Protein AF-A0A952RNR4-F1 (afdb_monomer_lite)

Foldseek 3Di:
DVVVVVVVVVVVVCVVLLDAPFFDDDDDAPPDADPVLVVQLQVLLVQLLVLLQVFFQWFADDDPVDGDIATAHEPCSVVLSVVLVVVLSCCFRPVFSVVVAFFQPDDNNHGNHVLRRTHLAQPSSLLSLLLSLLLLVLSQVCRCVPGHVNDHDPSSCCRSHVSSVVSSVSNLCSQPDDVVGSGHNVNNVNSNVNSNVNSNVSNNVCPVVDPSDAPPDPDRYHD

pLDDT: mean 82.6, std 14.77, range [40.97, 97.38]

Sequence (223 aa):
MKVRALVLGAAALSCALLAPKSARAQALPPPDRSAGWEATSTVAMAIGMGSQVLMPRLYWSDTEVTIGWKARWHASVLAPTMFLLTTAMFNELVVKPEITSYRPGCGTSNPGAPGCTTFGMPSTHTFVAFSALGHGTGLFLVDTFKWNDGRIHGGSIAGHLGLPLLAAGLTIAGRVAGTPSQEHGDQALVGGAFGLVFGVLAGGAYALFQRPECPYGAGVICW

Secondary structure (DSSP, 8-state):
-HHHHHHHHHHHHHHHHT---------SPPP---HHHHHHHHHHHHHHHHHHHS--EEEEEEETTEEEEEEEEEGGGHHHHHHHHHHHHHIIIIIHHHH-PPPTT--TTSTTSTT-SS--SSPHHHHHHHHHHHHHHHHHHHIIIIISTT---HHHHIIIIIHHHHHHHHHHHHHH-TTTTSS-HHHHHHHHHHHHHHHHHHHHHHHHHS-SS-TTSS-SEE-

Radius of gyration: 20.41 Å; chains: 1; bounding box: 48×30×57 Å

Structure (mmCIF, N/CA/C/O backbone):
data_AF-A0A952RNR4-F1
#
_entry.id   AF-A0A952RNR4-F1
#
loop_
_atom_site.group_PDB
_atom_site.id
_atom_site.type_symbol
_atom_site.label_atom_id
_atom_site.label_alt_id
_atom_site.label_comp_id
_atom_site.label_asym_id
_atom_site.label_entity_id
_atom_site.label_seq_id
_atom_site.pdbx_PDB_ins_code
_atom_site.Cartn_x
_atom_site.Cartn_y
_atom_site.Cartn_z
_atom_site.occupancy
_atom_site.B_iso_or_equiv
_atom_site.auth_seq_id
_atom_site.auth_comp_id
_atom_site.auth_asym_id
_atom_site.auth_atom_id
_atom_site.pdbx_PDB_model_num
ATOM 1 N N . MET A 1 1 ? 22.023 -15.211 26.204 1.00 46.09 1 MET A N 1
ATOM 2 C CA . MET A 1 1 ? 22.987 -14.986 25.095 1.00 46.09 1 MET A CA 1
ATOM 3 C C . MET A 1 1 ? 22.738 -15.857 23.857 1.00 46.09 1 MET A C 1
ATOM 5 O O . MET A 1 1 ? 22.891 -15.337 22.762 1.00 46.09 1 MET A O 1
ATOM 9 N N . LYS A 1 2 ? 22.292 -17.120 23.978 1.00 47.47 2 LYS A N 1
ATOM 10 C CA . LYS A 1 2 ? 22.103 -18.035 22.828 1.00 47.47 2 LYS A CA 1
ATOM 11 C C . LYS A 1 2 ? 21.046 -17.593 21.793 1.00 47.47 2 LYS A C 1
ATOM 13 O O . LYS A 1 2 ? 21.268 -17.764 20.605 1.00 47.47 2 LYS A O 1
ATOM 18 N N . VAL A 1 3 ? 19.956 -16.943 22.217 1.00 49.78 3 VAL A N 1
ATOM 19 C CA . VAL A 1 3 ? 18.887 -16.474 21.303 1.00 49.78 3 VAL A CA 1
ATOM 20 C C . VAL A 1 3 ? 19.338 -15.300 20.422 1.00 49.78 3 VAL A C 1
ATOM 22 O O . VAL A 1 3 ? 19.020 -15.264 19.241 1.00 49.78 3 VAL A O 1
ATOM 25 N N . ARG A 1 4 ? 20.145 -14.368 20.953 1.00 40.97 4 ARG A N 1
ATOM 26 C CA . ARG A 1 4 ? 20.652 -13.214 20.182 1.00 40.97 4 ARG A CA 1
ATOM 27 C C . ARG A 1 4 ? 21.626 -13.639 19.082 1.00 40.97 4 ARG A C 1
ATOM 29 O O . ARG A 1 4 ? 21.549 -13.114 17.980 1.00 40.97 4 ARG A O 1
ATOM 36 N N . ALA A 1 5 ? 22.486 -14.617 19.368 1.00 47.59 5 ALA A N 1
ATOM 37 C CA . ALA A 1 5 ? 23.393 -15.191 18.376 1.00 47.59 5 ALA A CA 1
ATOM 38 C C . ALA A 1 5 ? 22.639 -15.971 17.285 1.00 47.59 5 ALA A C 1
ATOM 40 O O . ALA A 1 5 ? 23.031 -15.920 16.126 1.00 47.59 5 ALA A O 1
ATOM 41 N N . LEU A 1 6 ? 21.528 -16.630 17.635 1.00 44.16 6 LEU A N 1
ATOM 42 C CA . LEU A 1 6 ? 20.691 -17.350 16.673 1.00 44.16 6 LEU A CA 1
ATOM 43 C C . LEU A 1 6 ? 19.911 -16.394 15.752 1.00 44.16 6 LEU A C 1
ATOM 45 O O . LEU A 1 6 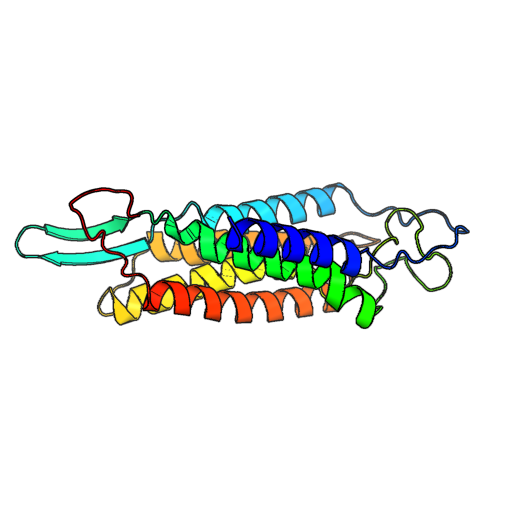? 19.834 -16.636 14.555 1.00 44.16 6 LEU A O 1
ATOM 49 N N . VAL A 1 7 ? 19.398 -15.279 16.288 1.00 55.31 7 VAL A N 1
ATOM 50 C CA . VAL A 1 7 ? 18.716 -14.230 15.503 1.00 55.31 7 VAL A CA 1
ATOM 51 C C . VAL A 1 7 ? 19.695 -13.489 14.586 1.00 55.31 7 VAL A C 1
ATOM 53 O O . VAL A 1 7 ? 19.392 -13.278 13.416 1.00 55.31 7 VAL A O 1
ATOM 56 N N . LEU A 1 8 ? 20.892 -13.149 15.078 1.00 51.69 8 LEU A N 1
ATOM 57 C CA . LEU A 1 8 ? 21.954 -12.545 14.262 1.00 51.69 8 LEU A CA 1
ATOM 58 C C . LEU A 1 8 ? 22.483 -13.516 13.197 1.00 51.69 8 LEU A C 1
ATOM 60 O O . LEU A 1 8 ? 22.730 -13.105 12.067 1.00 51.69 8 LEU A O 1
ATOM 64 N N . GLY A 1 9 ? 22.605 -14.802 13.534 1.00 49.47 9 GLY A N 1
ATOM 65 C CA . GLY A 1 9 ? 22.982 -15.856 12.595 1.00 49.47 9 GLY A CA 1
ATOM 66 C C . GLY A 1 9 ? 21.936 -16.060 11.501 1.00 49.47 9 GLY A C 1
ATOM 67 O O . GLY A 1 9 ? 22.293 -16.114 10.330 1.00 49.47 9 GLY A O 1
ATOM 68 N N . ALA A 1 10 ? 20.648 -16.084 11.855 1.00 53.22 10 ALA A N 1
ATOM 69 C CA . ALA A 1 10 ? 19.556 -16.174 10.888 1.00 53.22 10 ALA A CA 1
ATOM 70 C C . ALA A 1 10 ? 19.490 -14.935 9.980 1.00 53.22 10 ALA A C 1
ATOM 72 O O . ALA A 1 10 ? 19.341 -15.081 8.770 1.00 53.22 10 ALA A O 1
ATOM 73 N N . ALA A 1 11 ? 19.674 -13.726 10.523 1.00 53.78 11 ALA A N 1
ATOM 74 C CA . ALA A 1 11 ? 19.715 -12.492 9.737 1.00 53.78 11 ALA A CA 1
ATOM 75 C C . ALA A 1 11 ? 20.912 -12.453 8.765 1.00 53.78 11 ALA A C 1
ATOM 77 O O . ALA A 1 11 ? 20.753 -12.083 7.603 1.00 53.78 11 ALA A O 1
ATOM 78 N N . ALA A 1 12 ? 22.094 -12.904 9.201 1.00 54.44 12 ALA A N 1
ATOM 79 C CA . ALA A 1 12 ? 23.283 -12.985 8.352 1.00 54.44 12 ALA A CA 1
ATOM 80 C C . ALA A 1 12 ? 23.156 -14.060 7.256 1.00 54.44 12 ALA A C 1
ATOM 82 O O . ALA A 1 12 ? 23.549 -13.818 6.115 1.00 54.44 12 ALA A O 1
ATOM 83 N N . LEU A 1 13 ? 22.555 -15.217 7.570 1.00 48.44 13 LEU A N 1
ATOM 84 C CA . LEU A 1 13 ? 22.287 -16.271 6.585 1.00 48.44 13 LEU A CA 1
ATOM 85 C C . LEU A 1 13 ? 21.232 -15.830 5.557 1.00 48.44 13 LEU A C 1
ATOM 87 O O . LEU A 1 13 ? 21.361 -16.140 4.375 1.00 48.44 13 LEU A O 1
ATOM 91 N N . SER A 1 14 ? 20.235 -15.052 5.993 1.00 52.00 14 SER A N 1
ATOM 92 C CA . SER A 1 14 ? 19.230 -14.442 5.113 1.00 52.00 14 SER A CA 1
ATOM 93 C C . SER A 1 14 ? 19.887 -13.470 4.131 1.00 52.00 14 SER A C 1
ATOM 95 O O . SER A 1 14 ? 19.670 -13.581 2.933 1.00 52.00 14 SER A O 1
ATOM 97 N N . CYS A 1 15 ? 20.760 -12.569 4.595 1.00 49.28 15 CYS A N 1
ATOM 98 C CA . CYS A 1 15 ? 21.457 -11.626 3.712 1.00 49.28 15 CYS A CA 1
ATOM 99 C C . CYS A 1 15 ? 22.395 -12.305 2.698 1.00 49.28 15 CYS A C 1
ATOM 101 O O . CYS A 1 15 ? 22.567 -11.785 1.599 1.00 49.28 15 CYS A O 1
ATOM 103 N N . ALA A 1 16 ? 22.993 -13.452 3.038 1.00 51.31 16 ALA A N 1
ATOM 104 C CA . ALA A 1 16 ? 23.892 -14.178 2.137 1.00 51.31 16 ALA A CA 1
ATOM 105 C C . ALA A 1 16 ? 23.150 -15.033 1.090 1.00 51.31 16 ALA A C 1
ATOM 107 O O . ALA A 1 16 ? 23.621 -15.156 -0.039 1.00 51.31 16 ALA A O 1
ATOM 108 N N . LEU A 1 17 ? 21.987 -15.598 1.437 1.00 48.06 17 LEU A N 1
ATOM 109 C CA . LEU A 1 17 ? 21.154 -16.396 0.522 1.00 48.06 17 LEU A CA 1
ATOM 110 C C . LEU A 1 17 ? 20.242 -15.544 -0.375 1.00 48.06 17 LEU A C 1
ATOM 112 O O . LEU A 1 17 ? 19.740 -16.038 -1.380 1.00 48.06 17 LEU A O 1
ATOM 116 N N . LEU A 1 18 ? 20.050 -14.269 -0.030 1.00 50.50 18 LEU A N 1
ATOM 117 C CA . LEU A 1 18 ? 19.227 -13.305 -0.763 1.00 50.50 18 LEU A CA 1
ATOM 118 C C . LEU A 1 18 ? 20.051 -12.367 -1.659 1.00 50.50 18 LEU A C 1
ATOM 120 O O . LEU A 1 18 ? 19.557 -11.320 -2.069 1.00 50.50 18 LEU A O 1
ATOM 124 N N . ALA A 1 19 ? 21.308 -12.703 -1.963 1.00 48.56 19 ALA A N 1
ATOM 125 C CA . ALA A 1 19 ? 22.098 -11.911 -2.898 1.00 48.56 19 ALA A CA 1
ATOM 126 C C . ALA A 1 19 ? 21.372 -11.864 -4.261 1.00 48.56 19 ALA A C 1
ATOM 128 O O . ALA A 1 19 ? 21.138 -12.919 -4.859 1.00 48.56 19 ALA A O 1
ATOM 129 N N . PRO A 1 20 ? 20.990 -10.674 -4.768 1.00 49.50 20 PRO A N 1
ATOM 130 C CA . PRO A 1 20 ? 20.235 -10.576 -6.006 1.00 49.50 20 PRO A CA 1
ATOM 131 C C . PRO A 1 20 ? 21.051 -11.189 -7.146 1.00 49.50 20 PRO A C 1
ATOM 133 O O . PRO A 1 20 ? 22.187 -10.774 -7.403 1.00 49.50 20 PRO A O 1
ATOM 136 N N . LYS A 1 21 ? 20.466 -12.180 -7.835 1.00 50.28 21 LYS A N 1
ATOM 137 C CA . LYS A 1 21 ? 21.009 -12.736 -9.080 1.00 50.28 21 LYS A CA 1
ATOM 138 C C . LYS A 1 21 ? 21.057 -11.594 -10.097 1.00 50.28 21 LYS A C 1
ATOM 140 O O . LYS A 1 21 ? 20.057 -11.255 -10.723 1.00 50.28 21 LYS A O 1
ATOM 145 N N . SER A 1 22 ? 22.213 -10.947 -10.203 1.00 48.47 22 SER A N 1
ATOM 146 C CA . SER A 1 22 ? 22.423 -9.851 -11.139 1.00 48.47 22 SER A CA 1
ATOM 147 C C . SER A 1 22 ? 22.569 -10.459 -12.523 1.00 48.47 22 SER A C 1
ATOM 149 O O . SER A 1 22 ? 23.549 -11.137 -12.825 1.00 48.47 22 SER A O 1
ATOM 151 N N . ALA A 1 23 ? 21.577 -10.222 -13.373 1.00 46.56 23 ALA A N 1
ATOM 152 C CA . ALA A 1 23 ? 21.737 -10.438 -14.798 1.00 46.56 23 ALA A CA 1
ATOM 153 C C . ALA A 1 23 ? 22.933 -9.554 -15.232 1.00 46.56 23 ALA A C 1
ATOM 155 O O . ALA A 1 23 ? 22.974 -8.397 -14.835 1.00 46.56 23 ALA A O 1
ATOM 156 N N . ARG A 1 24 ? 23.955 -10.072 -15.930 1.00 46.72 24 ARG A N 1
ATOM 157 C CA . ARG A 1 24 ? 25.124 -9.289 -16.388 1.00 46.72 24 ARG A CA 1
ATOM 158 C C . ARG A 1 24 ? 25.484 -9.620 -17.837 1.00 46.72 24 ARG A C 1
ATOM 160 O O . ARG A 1 24 ? 25.882 -10.744 -18.110 1.00 46.72 24 ARG A O 1
ATOM 167 N N . ALA A 1 25 ? 25.401 -8.621 -18.713 1.00 42.97 25 ALA A N 1
ATOM 168 C CA . ALA A 1 25 ? 26.159 -8.392 -19.941 1.00 42.97 25 ALA A CA 1
ATOM 169 C C . ALA A 1 25 ? 25.760 -7.014 -20.521 1.00 42.97 25 ALA A C 1
ATOM 171 O O . ALA A 1 25 ? 24.590 -6.738 -20.784 1.00 42.9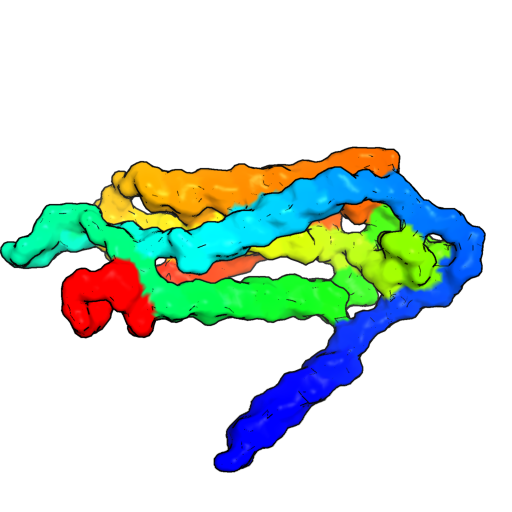7 25 ALA A O 1
ATOM 172 N N . GLN A 1 26 ? 26.753 -6.140 -20.694 1.00 55.50 26 GLN A N 1
ATOM 173 C CA . GLN A 1 26 ? 26.626 -4.812 -21.301 1.00 55.50 26 GLN A CA 1
ATOM 174 C C . GLN A 1 26 ? 26.619 -4.927 -22.833 1.00 55.50 26 GLN A C 1
ATOM 176 O O . GLN A 1 26 ? 27.532 -5.553 -23.363 1.00 55.50 26 GLN A O 1
ATOM 181 N N . ALA A 1 27 ? 25.666 -4.282 -23.527 1.00 49.47 27 ALA A N 1
ATOM 182 C CA . ALA A 1 27 ? 25.797 -3.928 -24.958 1.00 49.47 27 ALA A CA 1
ATOM 183 C C . ALA A 1 27 ? 24.736 -2.948 -25.533 1.00 49.47 27 ALA A C 1
ATOM 185 O O . ALA A 1 27 ? 24.759 -2.692 -26.733 1.00 49.47 27 ALA A O 1
ATOM 186 N N . LEU A 1 28 ? 23.807 -2.381 -24.752 1.00 57.97 28 LEU A N 1
ATOM 187 C CA . LEU A 1 28 ? 22.785 -1.447 -25.267 1.00 57.97 28 LEU A CA 1
ATOM 188 C C . LEU A 1 28 ? 22.672 -0.210 -24.363 1.00 57.97 28 LEU A C 1
ATOM 190 O O . LEU A 1 28 ? 22.903 -0.343 -23.155 1.00 57.97 28 LEU A O 1
ATOM 194 N N . PRO A 1 29 ? 22.329 0.978 -24.907 1.00 64.75 29 PRO A N 1
ATOM 195 C CA . PRO A 1 29 ? 22.051 2.139 -24.075 1.00 64.75 29 PRO A CA 1
ATOM 196 C C . PRO A 1 29 ? 20.931 1.789 -23.081 1.00 64.75 29 PRO A C 1
ATOM 198 O O . PRO A 1 29 ? 19.972 1.104 -23.456 1.00 64.75 29 PRO A O 1
ATOM 201 N N . PRO A 1 30 ? 21.064 2.190 -21.806 1.00 68.69 30 PRO A N 1
ATOM 202 C CA . PRO A 1 30 ? 20.051 1.904 -20.801 1.00 68.69 30 PRO A CA 1
ATOM 203 C C . PRO A 1 30 ? 18.708 2.525 -21.217 1.00 68.69 30 PRO A C 1
ATOM 205 O O . PRO A 1 30 ? 18.703 3.606 -21.810 1.00 68.69 30 PRO A O 1
ATOM 208 N N . PRO A 1 31 ? 17.568 1.869 -20.929 1.00 77.81 31 PRO A N 1
ATOM 209 C CA . PRO A 1 31 ? 16.265 2.453 -21.214 1.00 77.81 31 PRO A CA 1
ATOM 210 C C . PRO A 1 31 ? 16.094 3.746 -20.407 1.00 77.81 31 PRO A C 1
ATOM 212 O O . PRO A 1 31 ? 16.153 3.722 -19.177 1.00 77.81 31 PRO A O 1
ATOM 215 N N . ASP A 1 32 ? 15.871 4.862 -21.100 1.00 84.06 32 ASP A N 1
ATOM 216 C CA . ASP A 1 32 ? 15.644 6.168 -20.479 1.00 84.06 32 ASP A CA 1
ATOM 217 C C . ASP A 1 32 ? 14.191 6.275 -20.005 1.00 84.06 32 ASP A C 1
ATOM 219 O O . ASP A 1 32 ? 13.280 6.586 -20.772 1.00 84.06 32 ASP A O 1
ATOM 223 N N . ARG A 1 33 ? 13.950 5.907 -18.745 1.00 87.19 33 ARG A N 1
ATOM 224 C CA . ARG A 1 33 ? 12.612 5.931 -18.146 1.00 87.19 33 ARG A CA 1
ATOM 225 C C . ARG A 1 33 ? 12.388 7.232 -17.395 1.00 87.19 33 ARG A C 1
ATOM 227 O O . ARG A 1 33 ? 13.296 7.780 -16.781 1.00 87.19 33 ARG A O 1
ATOM 234 N N . SER A 1 34 ? 11.139 7.689 -17.369 1.00 89.44 34 SER A N 1
ATOM 235 C CA . SER A 1 34 ? 10.786 8.941 -16.697 1.00 89.44 34 SER A CA 1
ATOM 236 C C . SER A 1 34 ? 11.093 8.900 -15.194 1.00 89.44 34 SER A C 1
ATOM 238 O O . SER A 1 34 ? 10.425 8.195 -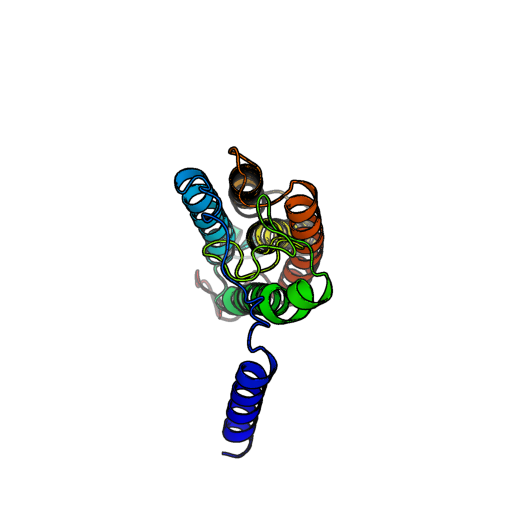14.428 1.00 89.44 34 SER A O 1
ATOM 240 N N . ALA A 1 35 ? 12.052 9.728 -14.772 1.00 90.06 35 ALA A N 1
ATOM 241 C CA . ALA A 1 35 ? 12.385 9.952 -13.366 1.00 90.06 35 ALA A CA 1
ATOM 242 C C . ALA A 1 35 ? 11.222 10.590 -12.583 1.00 90.06 35 ALA A C 1
ATOM 244 O O . ALA A 1 35 ? 11.041 10.312 -11.401 1.00 90.06 35 ALA A O 1
ATOM 245 N N . GLY A 1 36 ? 10.395 11.409 -13.247 1.00 93.06 36 GLY A N 1
ATOM 246 C CA . GLY A 1 36 ? 9.201 12.003 -12.642 1.00 93.06 36 GLY A CA 1
ATOM 247 C C . GLY A 1 36 ? 8.194 10.937 -12.215 1.00 93.06 36 GLY A C 1
ATOM 248 O O . GLY A 1 36 ? 7.781 10.911 -11.060 1.00 93.06 36 GLY A O 1
ATOM 249 N N . TRP A 1 37 ? 7.871 9.997 -13.108 1.00 93.88 37 TRP A N 1
ATOM 250 C CA . TRP A 1 37 ? 6.960 8.891 -12.794 1.00 93.88 37 TRP A CA 1
ATOM 251 C C . TRP A 1 37 ? 7.528 7.919 -11.748 1.00 93.88 37 TRP A C 1
ATOM 253 O O . TRP A 1 37 ? 6.793 7.418 -10.888 1.00 93.88 37 TRP A O 1
ATOM 263 N N . GLU A 1 38 ? 8.844 7.702 -11.751 1.00 92.38 38 GLU A N 1
ATOM 264 C CA . GLU A 1 38 ? 9.524 6.942 -10.698 1.00 92.38 38 GLU A CA 1
ATOM 265 C C . GLU A 1 38 ? 9.397 7.617 -9.327 1.00 92.38 38 GLU A C 1
ATOM 267 O O . GLU A 1 38 ? 9.019 6.971 -8.344 1.00 92.38 38 GLU A O 1
ATOM 272 N N . ALA A 1 39 ? 9.652 8.924 -9.266 1.00 94.94 39 ALA A N 1
ATOM 273 C CA . ALA A 1 39 ? 9.524 9.704 -8.046 1.00 94.94 39 ALA A CA 1
ATOM 274 C C . ALA A 1 39 ? 8.072 9.724 -7.551 1.00 94.94 39 ALA A C 1
ATOM 276 O O . ALA A 1 39 ? 7.824 9.416 -6.387 1.00 94.94 39 ALA A O 1
ATOM 277 N N . THR A 1 40 ? 7.104 9.999 -8.432 1.00 94.50 40 THR A N 1
ATOM 278 C CA . THR A 1 40 ? 5.674 9.996 -8.092 1.00 94.50 40 THR A CA 1
ATOM 279 C C . THR A 1 40 ? 5.246 8.658 -7.507 1.00 94.50 40 THR A C 1
ATOM 281 O O . THR A 1 40 ? 4.638 8.627 -6.439 1.00 94.50 40 THR A O 1
ATOM 284 N N . SER A 1 41 ? 5.589 7.545 -8.162 1.00 95.38 41 SER A N 1
ATOM 285 C CA . SER A 1 41 ? 5.190 6.219 -7.680 1.00 95.38 41 SER A CA 1
ATOM 286 C C . SER A 1 41 ? 5.843 5.846 -6.346 1.00 95.38 41 SER A C 1
ATOM 288 O O . SER A 1 41 ? 5.181 5.244 -5.499 1.00 95.38 41 SER A O 1
ATOM 290 N N . THR A 1 42 ? 7.103 6.239 -6.130 1.00 95.31 42 THR A N 1
ATOM 291 C CA . THR A 1 42 ? 7.841 6.005 -4.878 1.00 95.31 42 THR A CA 1
ATOM 292 C C . THR A 1 42 ? 7.272 6.836 -3.730 1.00 95.31 42 THR A C 1
ATOM 294 O O . THR A 1 42 ? 6.997 6.292 -2.662 1.00 95.31 42 THR A O 1
ATOM 297 N N . VAL A 1 43 ? 7.037 8.132 -3.949 1.00 96.06 43 VAL A N 1
ATOM 298 C CA . VAL A 1 43 ? 6.448 9.026 -2.941 1.00 96.06 43 VAL A CA 1
ATOM 299 C C . VAL A 1 43 ? 5.031 8.583 -2.595 1.00 96.06 43 VAL A C 1
ATOM 301 O O . VAL A 1 43 ? 4.702 8.472 -1.418 1.00 96.06 43 VAL A O 1
ATOM 304 N N . ALA A 1 44 ? 4.206 8.265 -3.595 1.00 95.81 44 ALA A N 1
ATOM 305 C CA . ALA A 1 44 ? 2.853 7.773 -3.365 1.00 95.81 44 ALA A CA 1
ATOM 306 C C . ALA A 1 44 ? 2.854 6.471 -2.550 1.00 95.81 44 ALA A C 1
ATOM 308 O O . ALA A 1 44 ? 2.115 6.356 -1.576 1.00 95.81 44 ALA A O 1
ATOM 309 N N . MET A 1 45 ? 3.746 5.531 -2.871 1.00 94.88 45 MET A N 1
ATOM 310 C CA . MET A 1 45 ? 3.888 4.279 -2.124 1.00 94.88 45 MET A CA 1
ATOM 311 C C . MET A 1 45 ? 4.306 4.534 -0.667 1.00 94.88 45 MET A C 1
ATOM 313 O O . MET A 1 45 ? 3.705 3.967 0.248 1.00 94.88 45 MET A O 1
ATOM 317 N N . ALA A 1 46 ? 5.256 5.446 -0.439 1.00 93.31 46 ALA A N 1
ATOM 318 C CA . ALA A 1 46 ? 5.684 5.841 0.901 1.00 93.31 46 ALA A CA 1
ATOM 319 C C . ALA A 1 46 ? 4.561 6.524 1.700 1.00 93.31 46 ALA A C 1
ATOM 321 O O . ALA A 1 46 ? 4.410 6.247 2.888 1.00 93.31 46 ALA A O 1
ATOM 322 N N . ILE A 1 47 ? 3.738 7.365 1.062 1.00 93.25 47 ILE A N 1
ATOM 323 C CA . ILE A 1 47 ? 2.547 7.970 1.682 1.00 93.25 47 ILE A CA 1
ATOM 324 C C . ILE A 1 47 ? 1.536 6.885 2.060 1.00 93.25 47 ILE A C 1
ATOM 326 O O . ILE A 1 47 ? 1.032 6.885 3.182 1.00 93.25 47 ILE A O 1
ATOM 330 N N . GLY A 1 48 ? 1.267 5.938 1.156 1.00 90.88 48 GLY A N 1
ATOM 331 C CA . GLY A 1 48 ? 0.367 4.814 1.407 1.00 90.88 48 GLY A CA 1
ATOM 332 C C . GLY A 1 48 ? 0.808 4.005 2.624 1.00 90.88 48 GLY A C 1
ATOM 333 O O . GLY A 1 48 ? 0.033 3.828 3.559 1.00 90.88 48 GLY A O 1
ATOM 334 N N . MET A 1 49 ? 2.075 3.599 2.680 1.00 89.25 49 MET A N 1
ATOM 335 C CA . MET A 1 49 ? 2.632 2.926 3.855 1.00 89.25 49 MET A CA 1
ATOM 336 C C . MET A 1 49 ? 2.598 3.785 5.122 1.00 89.25 49 MET A C 1
ATOM 338 O O . MET A 1 49 ? 2.171 3.322 6.177 1.00 89.25 49 MET A O 1
ATOM 342 N N . GLY A 1 50 ? 3.062 5.032 5.024 1.00 88.56 50 GLY A N 1
ATOM 343 C CA . GLY A 1 50 ? 3.151 5.954 6.151 1.00 88.56 50 GLY A CA 1
ATOM 344 C C . GLY A 1 50 ? 1.786 6.217 6.771 1.00 88.56 50 GLY A C 1
ATOM 345 O O . GLY A 1 50 ? 1.681 6.290 7.990 1.00 88.56 50 GLY A O 1
ATOM 346 N N . SER A 1 51 ? 0.729 6.260 5.956 1.00 88.19 51 SER A N 1
ATOM 347 C CA . SER A 1 51 ? -0.643 6.407 6.442 1.00 88.19 51 SER A CA 1
ATOM 348 C C . SER A 1 51 ? -1.059 5.286 7.395 1.00 88.19 51 SER A C 1
ATOM 350 O O . SER A 1 51 ? -1.730 5.568 8.375 1.00 88.19 51 SER A O 1
ATOM 352 N N . GLN A 1 52 ? -0.599 4.047 7.189 1.00 85.38 52 GLN A N 1
ATOM 353 C CA . GLN A 1 52 ? -0.952 2.923 8.066 1.00 85.38 52 GLN A CA 1
ATOM 354 C C . GLN A 1 52 ? -0.307 3.047 9.447 1.00 85.38 52 GLN A C 1
ATOM 356 O O . GLN A 1 52 ? -0.899 2.665 10.450 1.00 85.38 52 GLN A O 1
ATOM 361 N N . VAL A 1 53 ? 0.893 3.628 9.509 1.00 85.44 53 VAL A N 1
ATOM 362 C CA . VAL A 1 53 ? 1.555 3.949 10.779 1.00 85.44 53 VAL A CA 1
ATOM 363 C C . VAL A 1 53 ? 0.904 5.165 11.427 1.00 85.44 53 VAL A C 1
ATOM 365 O O . VAL A 1 53 ? 0.764 5.201 12.644 1.00 85.44 53 VAL A O 1
ATOM 368 N N . LEU A 1 54 ? 0.521 6.147 10.603 1.00 85.12 54 LEU A N 1
ATOM 369 C CA . LEU A 1 54 ? 0.024 7.460 10.998 1.00 85.12 54 LEU A CA 1
ATOM 370 C C . LEU A 1 54 ? -1.493 7.546 11.207 1.00 85.12 54 LEU A C 1
ATOM 372 O O . LEU A 1 54 ? -2.021 8.648 11.367 1.00 85.12 54 LEU A O 1
ATOM 376 N N . MET A 1 55 ? -2.219 6.431 11.188 1.00 84.00 55 MET A N 1
ATOM 377 C CA . MET A 1 55 ? -3.668 6.477 11.338 1.00 84.00 55 MET A CA 1
ATOM 378 C C . MET A 1 55 ? -4.135 5.805 12.613 1.00 84.00 55 MET A C 1
ATOM 380 O O . MET A 1 55 ? -3.888 4.615 12.816 1.00 84.00 55 MET A O 1
ATOM 384 N N . PRO A 1 56 ? -4.849 6.550 13.477 1.00 84.56 56 PRO A N 1
ATOM 385 C CA . PRO A 1 56 ? -5.440 5.948 14.645 1.00 84.56 56 PRO A CA 1
ATOM 386 C C . PRO A 1 56 ? -6.557 4.993 14.228 1.00 84.56 56 PRO A C 1
ATOM 388 O O . PRO A 1 56 ? -7.275 5.197 13.241 1.00 84.56 56 PRO A O 1
ATOM 391 N N . ARG A 1 57 ? -6.752 3.967 15.044 1.00 88.06 57 ARG A N 1
ATOM 392 C CA . ARG A 1 57 ? -7.950 3.141 14.984 1.00 88.06 57 ARG A CA 1
ATOM 393 C C . ARG A 1 57 ? -9.088 3.883 15.653 1.00 88.06 57 ARG A C 1
ATOM 395 O O . ARG A 1 57 ? -8.914 4.506 16.703 1.00 88.06 57 ARG A O 1
ATOM 402 N N . LEU A 1 58 ? -10.235 3.859 14.993 1.00 85.56 58 LEU A N 1
ATOM 403 C CA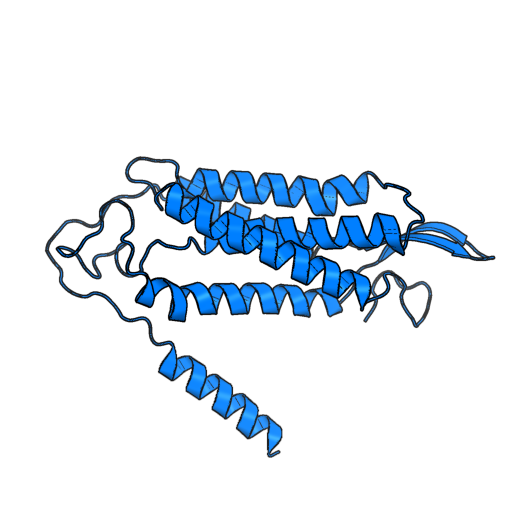 . LEU A 1 58 ? -11.425 4.583 15.405 1.00 85.56 58 LEU A CA 1
ATOM 404 C C . LEU A 1 58 ? -12.445 3.576 15.889 1.00 85.56 58 LEU A C 1
ATOM 406 O O . LEU A 1 58 ? -12.886 2.731 15.106 1.00 85.56 58 LEU A O 1
ATOM 410 N N . TYR A 1 59 ? -12.816 3.698 17.161 1.00 86.81 59 TYR A N 1
ATOM 411 C CA . TYR A 1 59 ? -13.831 2.842 17.741 1.00 86.81 59 TYR A CA 1
ATOM 412 C C . TYR A 1 59 ? -14.932 3.603 18.475 1.00 86.81 59 TYR A C 1
ATOM 414 O O . TYR A 1 59 ? -14.714 4.717 18.963 1.00 86.81 59 TYR A O 1
ATOM 422 N N . TRP A 1 60 ? -16.122 3.010 18.533 1.00 84.88 60 TRP A N 1
ATOM 423 C CA . TRP A 1 60 ? -17.221 3.510 19.346 1.00 84.88 60 TRP A CA 1
ATOM 424 C C . TRP A 1 60 ? -17.081 2.973 20.769 1.00 84.88 60 TRP A C 1
ATOM 426 O O . TRP A 1 60 ? -17.040 1.769 20.991 1.00 84.88 60 TRP A O 1
ATOM 436 N N . SER A 1 61 ? -16.990 3.874 21.742 1.00 82.75 61 SER A N 1
ATOM 437 C CA . SER A 1 61 ? -16.932 3.515 23.154 1.00 82.75 61 SER A CA 1
ATOM 438 C C . SER A 1 61 ? -18.262 3.866 23.798 1.00 82.75 61 SER A C 1
ATOM 440 O O . SER A 1 61 ? -18.676 5.024 23.748 1.00 82.75 61 SER A O 1
ATOM 442 N N . ASP A 1 62 ? -18.903 2.865 24.391 1.00 76.50 62 ASP A N 1
ATOM 443 C CA . ASP A 1 62 ? -20.115 3.012 25.194 1.00 76.50 62 ASP A CA 1
ATOM 444 C C . ASP A 1 62 ? -19.810 2.535 26.619 1.00 76.50 62 ASP A C 1
ATOM 446 O O . ASP A 1 62 ? -20.135 1.421 27.024 1.00 76.50 62 ASP A O 1
ATOM 450 N N . THR A 1 63 ? -19.025 3.338 27.341 1.00 72.69 63 THR A N 1
ATOM 451 C CA . THR A 1 63 ? -18.717 3.081 28.752 1.00 72.69 63 THR A CA 1
ATOM 452 C C . THR A 1 63 ? -19.515 4.030 29.630 1.00 72.69 63 THR A C 1
ATOM 454 O O . THR A 1 63 ? -19.837 5.140 29.210 1.00 72.69 63 THR A O 1
ATOM 457 N N . GLU A 1 64 ? -19.747 3.643 30.888 1.00 58.78 64 GLU A N 1
ATOM 458 C CA . GLU A 1 64 ? -20.522 4.424 31.873 1.00 58.78 64 GLU A CA 1
ATOM 459 C C . GLU A 1 64 ? -20.058 5.886 32.028 1.00 58.78 64 GLU A C 1
ATOM 461 O O . GLU A 1 64 ? -20.819 6.740 32.472 1.00 58.78 64 GLU A O 1
ATOM 466 N N . VAL A 1 65 ? -18.811 6.188 31.650 1.00 65.44 65 VAL A N 1
ATOM 467 C CA . VAL A 1 65 ? -18.178 7.506 31.799 1.00 65.44 65 VAL A CA 1
ATOM 468 C C . VAL A 1 65 ? -17.969 8.267 30.487 1.00 65.44 65 VAL A C 1
ATOM 470 O O . VAL A 1 65 ? -17.715 9.468 30.524 1.00 65.44 65 VAL A O 1
ATOM 473 N N . THR A 1 66 ? -18.043 7.614 29.323 1.00 67.25 66 THR A N 1
ATOM 474 C CA . THR A 1 66 ? -17.797 8.269 28.027 1.00 67.25 66 THR A CA 1
ATOM 475 C C . THR A 1 66 ? -18.518 7.542 26.900 1.00 67.25 66 THR A C 1
ATOM 477 O O . THR A 1 66 ? -18.199 6.387 26.619 1.00 67.25 66 THR A O 1
ATOM 480 N N . ILE A 1 67 ? -19.405 8.257 26.208 1.00 80.56 67 ILE A N 1
ATOM 481 C CA . ILE A 1 67 ? -20.100 7.781 25.010 1.00 80.56 67 ILE A CA 1
ATOM 482 C C . ILE A 1 67 ? -19.557 8.551 23.808 1.00 80.56 67 ILE A C 1
ATOM 484 O O . ILE A 1 67 ? -19.574 9.784 23.806 1.00 80.56 67 ILE A O 1
ATOM 488 N N . GLY A 1 68 ? -19.065 7.850 22.787 1.00 84.94 68 GLY A N 1
ATOM 489 C CA . GLY A 1 68 ? -18.653 8.491 21.540 1.00 84.94 68 GLY A CA 1
ATOM 490 C C . GLY A 1 68 ? -17.525 7.799 20.784 1.00 84.94 68 GLY A C 1
ATOM 491 O O . GLY A 1 68 ? -16.997 6.761 21.186 1.00 84.94 68 GLY A O 1
ATOM 492 N N . TRP A 1 69 ? -17.132 8.431 19.679 1.00 85.88 69 TRP A N 1
ATOM 493 C CA . TRP A 1 69 ? -15.985 8.024 18.876 1.00 85.88 69 TRP A CA 1
ATOM 494 C C . TRP A 1 69 ? -14.675 8.328 19.593 1.00 85.88 69 TRP A C 1
ATOM 496 O O . TRP A 1 69 ? -14.431 9.455 20.025 1.00 85.88 69 TRP A O 1
ATOM 506 N N . LYS A 1 70 ? -13.798 7.330 19.663 1.00 85.88 70 LYS A N 1
ATOM 507 C CA . LYS A 1 70 ? -12.441 7.470 20.182 1.00 85.88 70 LYS A CA 1
ATOM 508 C C . LYS A 1 70 ? -11.440 7.057 19.118 1.00 85.88 70 LYS A C 1
ATOM 510 O O . LYS A 1 70 ? -11.613 6.048 18.442 1.00 85.88 70 LYS A O 1
ATOM 515 N N . ALA A 1 71 ? -10.384 7.851 18.993 1.00 86.75 71 ALA A N 1
ATOM 516 C CA . ALA A 1 71 ? -9.250 7.583 18.124 1.00 86.75 71 ALA A CA 1
ATOM 517 C C . ALA A 1 71 ? -8.053 7.173 18.986 1.00 86.75 71 ALA A C 1
ATOM 519 O O . ALA A 1 71 ? -7.679 7.912 19.902 1.00 86.75 71 ALA A O 1
ATOM 520 N N . ARG A 1 72 ? -7.456 6.012 18.711 1.00 86.62 72 ARG A N 1
ATOM 521 C CA . ARG A 1 72 ? -6.283 5.517 19.440 1.00 86.62 72 ARG A CA 1
ATOM 522 C C . ARG A 1 72 ? -5.180 5.083 18.498 1.00 86.62 72 ARG A C 1
ATOM 524 O O . ARG A 1 72 ? -5.409 4.440 17.477 1.00 86.62 72 ARG A O 1
ATOM 531 N N . TRP A 1 73 ? -3.969 5.438 18.877 1.00 86.88 73 TRP A N 1
ATOM 532 C CA . TRP A 1 73 ? -2.747 5.071 18.190 1.00 86.88 73 TRP A CA 1
ATOM 533 C C . TRP A 1 73 ? -2.179 3.817 18.807 1.00 86.88 73 TRP A C 1
ATOM 535 O O . TRP A 1 73 ? -2.095 3.738 20.022 1.00 86.88 73 TRP A O 1
ATOM 545 N N . HIS A 1 74 ? -1.760 2.852 18.003 1.00 84.62 74 HIS A N 1
ATOM 546 C CA . HIS A 1 74 ? -1.173 1.626 18.524 1.00 84.62 74 HIS A CA 1
ATOM 547 C C . HIS A 1 74 ? 0.276 1.529 18.078 1.00 84.62 74 HIS A C 1
ATOM 549 O O . HIS A 1 74 ? 0.542 1.393 16.888 1.00 84.62 74 HIS A O 1
ATOM 555 N N . ALA A 1 75 ? 1.217 1.537 19.025 1.00 80.38 75 ALA A N 1
ATOM 556 C CA . ALA A 1 75 ? 2.631 1.316 18.717 1.00 80.38 75 ALA A CA 1
ATOM 557 C C . ALA A 1 75 ? 2.848 -0.050 18.034 1.00 80.38 75 ALA A C 1
ATOM 559 O O . ALA A 1 75 ? 3.720 -0.202 17.177 1.00 80.38 75 ALA A O 1
ATOM 560 N N . SER A 1 76 ? 1.989 -1.026 18.347 1.00 77.25 76 SER A N 1
ATOM 561 C CA . SER A 1 76 ? 1.974 -2.350 17.725 1.00 77.25 76 SER A CA 1
ATOM 562 C C . SER A 1 76 ? 1.693 -2.348 16.219 1.00 77.25 76 SER A C 1
ATOM 564 O O . SER A 1 76 ? 2.011 -3.342 15.574 1.00 77.25 76 SER A O 1
ATOM 566 N N . VAL A 1 77 ? 1.194 -1.251 15.627 1.00 82.69 77 VAL A N 1
ATOM 567 C CA . VAL A 1 77 ? 1.020 -1.117 14.164 1.00 82.69 77 VAL A CA 1
ATOM 568 C C . VAL A 1 77 ? 2.358 -1.123 13.406 1.00 82.69 77 VAL A C 1
ATOM 570 O O . VAL A 1 77 ? 2.420 -1.381 12.200 1.00 82.69 77 VAL A O 1
ATOM 573 N N . LEU A 1 78 ? 3.471 -0.918 14.117 1.00 83.25 78 LEU A N 1
ATOM 574 C CA . LEU A 1 78 ? 4.802 -1.076 13.543 1.00 83.25 78 LEU A CA 1
ATOM 575 C C . LEU A 1 78 ? 5.062 -2.525 13.104 1.00 83.25 78 LEU A C 1
ATOM 577 O O . LEU A 1 78 ? 5.696 -2.741 12.075 1.00 83.25 78 LEU A O 1
ATOM 581 N N . ALA A 1 79 ? 4.551 -3.520 13.836 1.00 81.19 79 ALA A N 1
ATOM 582 C CA . ALA A 1 79 ? 4.747 -4.929 13.505 1.00 81.19 79 ALA A CA 1
ATOM 583 C C . ALA A 1 79 ? 4.160 -5.317 12.130 1.00 81.19 79 ALA A C 1
ATOM 585 O O . ALA A 1 79 ? 4.921 -5.832 11.305 1.00 81.19 79 ALA A O 1
ATOM 586 N N . PRO A 1 80 ? 2.876 -5.045 11.811 1.00 79.38 80 PRO A N 1
ATOM 587 C CA . PRO A 1 80 ? 2.353 -5.308 10.476 1.00 79.38 80 PRO A CA 1
ATOM 588 C C . PRO A 1 80 ? 3.067 -4.477 9.403 1.00 79.38 80 PRO A C 1
ATOM 590 O O . PRO A 1 80 ? 3.327 -4.996 8.323 1.00 79.38 80 PRO A O 1
ATOM 593 N N . THR A 1 81 ? 3.487 -3.243 9.697 1.00 82.69 81 THR A N 1
ATOM 594 C CA . THR A 1 81 ? 4.259 -2.428 8.739 1.00 82.69 81 THR A CA 1
ATOM 595 C C . THR A 1 81 ? 5.609 -3.071 8.397 1.00 82.69 81 THR A C 1
ATOM 597 O O . THR A 1 81 ? 5.968 -3.200 7.225 1.00 82.69 81 THR A O 1
ATOM 600 N N . MET A 1 82 ? 6.347 -3.540 9.406 1.00 84.56 82 MET A N 1
ATOM 601 C CA . MET A 1 82 ? 7.616 -4.251 9.214 1.00 84.56 82 MET A CA 1
ATOM 602 C C . MET A 1 82 ? 7.420 -5.586 8.493 1.00 84.56 82 MET A C 1
ATOM 604 O O . MET A 1 82 ? 8.260 -5.987 7.688 1.00 84.56 82 MET A O 1
ATOM 608 N N . PHE A 1 83 ? 6.302 -6.265 8.740 1.00 83.56 83 PHE A N 1
ATOM 609 C CA . PHE A 1 83 ? 5.941 -7.489 8.035 1.00 83.56 83 PHE A CA 1
ATOM 610 C C . PHE A 1 83 ? 5.671 -7.240 6.541 1.00 83.56 83 PHE A C 1
ATOM 612 O O . PHE A 1 83 ? 6.187 -7.969 5.691 1.00 83.56 83 PHE A O 1
ATOM 619 N N . LEU A 1 84 ? 4.953 -6.167 6.196 1.00 83.06 84 LEU A N 1
ATOM 620 C CA . LEU A 1 84 ? 4.748 -5.750 4.803 1.00 83.06 84 LEU A CA 1
ATOM 621 C C . LEU A 1 84 ? 6.073 -5.384 4.111 1.00 83.06 84 LEU A C 1
ATOM 623 O O . LEU A 1 84 ? 6.321 -5.796 2.981 1.00 83.06 84 LEU A O 1
ATOM 627 N N . LEU A 1 85 ? 6.975 -4.685 4.803 1.00 85.81 85 LEU A N 1
ATOM 628 C CA . LEU A 1 85 ? 8.318 -4.407 4.280 1.00 85.81 85 LEU A CA 1
ATOM 629 C C . LEU A 1 85 ? 9.135 -5.683 4.057 1.00 85.81 85 LEU A C 1
ATOM 631 O O . LEU A 1 85 ? 9.791 -5.835 3.030 1.00 85.81 85 LEU A O 1
ATOM 635 N N . THR A 1 86 ? 9.077 -6.619 5.002 1.00 86.12 86 THR A N 1
ATOM 636 C CA . THR A 1 86 ? 9.800 -7.893 4.902 1.00 86.12 86 THR A CA 1
ATOM 637 C C . THR A 1 86 ? 9.293 -8.715 3.720 1.00 86.12 86 THR A C 1
ATOM 639 O O . THR A 1 86 ? 10.088 -9.282 2.974 1.00 86.12 86 THR A O 1
ATOM 642 N N . THR A 1 87 ? 7.979 -8.740 3.498 1.00 83.19 87 THR A N 1
ATOM 643 C CA . THR A 1 87 ? 7.387 -9.430 2.342 1.00 83.19 87 THR A CA 1
ATOM 644 C C . THR A 1 87 ? 7.708 -8.741 1.017 1.00 83.19 87 THR A C 1
ATOM 646 O O . THR A 1 87 ? 7.974 -9.424 0.031 1.00 83.19 87 THR A O 1
ATOM 649 N N . ALA A 1 88 ? 7.816 -7.411 0.993 1.00 87.31 88 ALA A N 1
ATOM 650 C CA . ALA A 1 88 ? 8.312 -6.679 -0.170 1.00 87.31 88 ALA A CA 1
ATOM 651 C C . ALA A 1 88 ? 9.781 -7.011 -0.495 1.00 87.31 88 ALA A C 1
ATOM 653 O O . ALA A 1 88 ? 10.137 -7.180 -1.660 1.00 87.31 88 ALA A O 1
ATOM 654 N N . MET A 1 89 ? 10.632 -7.167 0.523 1.00 88.00 89 MET A N 1
ATOM 655 C CA . MET A 1 89 ? 12.012 -7.634 0.333 1.00 88.00 89 MET A CA 1
ATOM 656 C C . MET A 1 89 ? 12.059 -9.082 -0.146 1.00 88.00 89 MET A C 1
ATOM 658 O O . MET A 1 89 ? 12.804 -9.396 -1.069 1.00 88.00 89 MET A O 1
ATOM 662 N N . PHE A 1 90 ? 11.230 -9.961 0.415 1.00 84.94 90 PHE A N 1
ATOM 663 C CA . PHE A 1 90 ? 11.103 -11.333 -0.072 1.00 84.94 90 PHE A CA 1
ATOM 664 C C . PHE A 1 90 ? 10.699 -11.368 -1.554 1.00 84.94 90 PHE A C 1
ATOM 666 O O . PHE A 1 90 ? 11.249 -12.150 -2.328 1.00 84.94 90 PHE A O 1
ATOM 673 N N . ASN A 1 91 ? 9.805 -10.472 -1.980 1.00 85.31 91 ASN A N 1
ATOM 674 C CA . ASN A 1 91 ? 9.441 -10.339 -3.384 1.00 85.31 91 ASN A CA 1
ATOM 675 C C . ASN A 1 91 ? 10.643 -9.981 -4.278 1.00 85.31 91 ASN A C 1
ATOM 677 O O . ASN A 1 91 ? 10.877 -10.637 -5.292 1.00 85.31 91 ASN A O 1
ATOM 681 N N . GLU A 1 92 ? 11.428 -8.970 -3.893 1.00 85.06 92 GLU A N 1
ATOM 682 C CA . GLU A 1 92 ? 12.608 -8.537 -4.658 1.00 85.06 92 GLU A CA 1
ATOM 683 C C . GLU A 1 92 ? 13.707 -9.597 -4.725 1.00 85.06 92 GLU A C 1
ATOM 685 O O . GLU A 1 92 ? 14.350 -9.770 -5.760 1.00 85.06 92 GLU A O 1
ATOM 690 N N . LEU A 1 93 ? 13.927 -10.300 -3.619 1.00 84.75 93 LEU A N 1
ATOM 691 C CA . LEU A 1 93 ? 15.111 -11.129 -3.439 1.00 84.75 93 LEU A CA 1
ATOM 692 C C . LEU A 1 93 ? 14.865 -12.607 -3.767 1.00 84.75 93 LEU A C 1
ATOM 694 O O . LEU A 1 93 ? 15.809 -13.308 -4.119 1.00 84.75 93 LEU A O 1
ATOM 698 N N . VAL A 1 94 ? 13.616 -13.077 -3.676 1.00 84.44 94 VAL A N 1
ATOM 699 C CA . VAL A 1 94 ? 13.251 -14.489 -3.892 1.00 84.44 94 VAL A CA 1
ATOM 700 C C . VAL A 1 94 ? 12.310 -14.659 -5.073 1.00 84.44 94 VAL A C 1
ATOM 702 O O . VAL A 1 94 ? 12.572 -15.479 -5.941 1.00 84.44 94 VAL A O 1
ATOM 705 N N . VAL A 1 95 ? 11.223 -13.890 -5.145 1.00 84.56 95 VAL A N 1
ATOM 706 C CA . VAL A 1 95 ? 10.160 -14.145 -6.134 1.00 84.56 95 VAL A CA 1
ATOM 707 C C . VAL A 1 95 ? 10.553 -13.658 -7.529 1.00 84.56 95 VAL A C 1
ATOM 709 O O . VAL A 1 95 ? 10.480 -14.408 -8.503 1.00 84.56 95 VAL A O 1
ATOM 712 N N . LYS A 1 96 ? 11.003 -12.406 -7.637 1.00 85.06 96 LYS A N 1
ATOM 713 C CA . LYS A 1 96 ? 11.381 -11.788 -8.915 1.00 85.06 96 LYS A CA 1
ATOM 714 C C . LYS A 1 96 ? 12.462 -12.566 -9.682 1.00 85.06 96 LYS A C 1
ATOM 716 O O . LYS A 1 96 ? 12.298 -12.734 -10.894 1.00 85.06 96 LYS A O 1
ATOM 721 N N . PRO A 1 97 ? 13.542 -13.059 -9.039 1.00 82.75 97 PRO A N 1
ATOM 722 C CA . PRO A 1 97 ? 14.554 -13.866 -9.718 1.00 82.75 97 PRO A CA 1
ATOM 723 C C . PRO A 1 97 ? 14.044 -15.187 -10.297 1.00 82.75 97 PRO A C 1
ATOM 725 O O . PRO A 1 97 ? 14.665 -15.691 -11.226 1.00 82.75 97 PRO A O 1
ATOM 728 N N . GLU A 1 98 ? 12.947 -15.739 -9.776 1.00 85.81 98 GLU A N 1
ATOM 729 C CA . GLU A 1 98 ? 12.400 -17.024 -10.227 1.00 85.81 98 GLU A CA 1
ATOM 730 C C . GLU A 1 98 ? 11.381 -16.856 -11.366 1.00 85.81 98 GLU A C 1
ATOM 732 O O . GLU A 1 98 ? 11.312 -17.689 -12.263 1.00 85.81 98 GLU A O 1
ATOM 737 N N . ILE A 1 99 ? 10.625 -15.750 -11.392 1.00 84.75 99 ILE A N 1
ATOM 738 C CA . ILE A 1 99 ? 9.659 -15.469 -12.472 1.00 84.75 99 ILE A CA 1
ATOM 739 C C . ILE A 1 99 ? 10.363 -14.941 -13.731 1.00 84.75 99 ILE A C 1
ATOM 741 O O . ILE A 1 99 ? 9.888 -15.147 -14.845 1.00 84.75 99 ILE A O 1
ATOM 745 N N . THR A 1 100 ? 11.517 -14.283 -13.584 1.00 84.38 100 THR A N 1
ATOM 746 C CA . THR A 1 100 ? 12.382 -13.810 -14.688 1.00 84.38 100 THR A CA 1
ATOM 747 C C . THR A 1 100 ? 11.717 -12.883 -15.720 1.00 84.38 100 THR A C 1
ATOM 749 O O . THR A 1 100 ? 12.215 -12.692 -16.827 1.00 84.38 100 THR A O 1
ATOM 752 N N . SER A 1 101 ? 10.607 -12.236 -15.360 1.00 87.56 101 SER A N 1
ATOM 753 C CA . SER A 1 101 ? 9.912 -11.303 -16.251 1.00 87.56 101 SER A CA 1
ATOM 754 C C . SER A 1 101 ? 10.671 -9.982 -16.387 1.00 87.56 101 SER A C 1
ATOM 756 O O . SER A 1 101 ? 10.856 -9.254 -15.406 1.00 87.56 101 SER A O 1
ATOM 758 N N . TYR A 1 102 ? 11.064 -9.621 -17.606 1.00 89.38 102 TYR A N 1
ATOM 759 C CA . TYR A 1 102 ? 11.813 -8.393 -17.881 1.00 89.38 102 TYR A CA 1
ATOM 760 C C . TYR A 1 102 ? 10.967 -7.123 -17.748 1.00 89.38 102 TYR A C 1
ATOM 762 O O . TYR A 1 102 ? 9.764 -7.119 -17.996 1.00 89.38 102 TYR A O 1
ATOM 770 N N . ARG A 1 103 ? 11.610 -6.022 -17.347 1.00 88.81 103 ARG A N 1
ATOM 771 C CA . ARG A 1 103 ? 11.005 -4.682 -17.364 1.00 88.81 103 ARG A CA 1
ATOM 772 C C . ARG A 1 103 ? 10.949 -4.128 -18.797 1.00 88.81 103 ARG A C 1
ATOM 774 O O . ARG A 1 103 ? 11.764 -4.545 -19.623 1.00 88.81 103 ARG A O 1
ATOM 781 N N . PRO A 1 104 ? 10.091 -3.133 -19.083 1.00 88.44 104 PRO A N 1
ATOM 782 C CA . PRO A 1 104 ? 10.045 -2.486 -20.395 1.00 88.44 104 PRO A CA 1
ATOM 783 C C . PRO A 1 104 ? 11.428 -1.988 -20.841 1.00 88.44 104 PRO A C 1
ATOM 785 O O . PRO A 1 104 ? 12.108 -1.290 -20.086 1.00 88.44 104 PRO A O 1
ATOM 788 N N . GLY A 1 105 ? 11.860 -2.355 -22.050 1.00 84.56 105 GLY A N 1
ATOM 789 C CA . GLY A 1 105 ? 13.187 -2.009 -22.588 1.00 84.56 105 GLY A CA 1
ATOM 790 C C . GLY A 1 105 ? 14.348 -2.886 -22.093 1.00 84.56 105 GLY A C 1
ATOM 791 O O . GLY A 1 105 ? 15.496 -2.647 -22.465 1.00 84.56 105 GLY A O 1
ATOM 792 N N . CYS A 1 106 ? 14.073 -3.909 -21.281 1.00 85.75 106 CYS A N 1
ATOM 793 C CA . CYS A 1 106 ? 15.043 -4.923 -20.872 1.00 85.75 106 CYS A CA 1
ATOM 794 C C . CYS A 1 106 ? 14.740 -6.269 -21.541 1.00 85.75 106 CYS A C 1
ATOM 796 O O . CYS A 1 106 ? 13.594 -6.572 -21.865 1.00 85.75 106 CYS A O 1
ATOM 798 N N . GLY A 1 107 ? 15.763 -7.100 -21.702 1.00 83.62 107 GLY A N 1
ATOM 799 C CA . GLY A 1 107 ? 15.649 -8.439 -22.258 1.00 83.62 107 GLY A CA 1
ATOM 800 C C . GLY A 1 107 ? 16.907 -9.266 -22.023 1.00 83.62 107 GLY A C 1
ATOM 801 O O . GLY A 1 107 ? 17.789 -8.910 -21.240 1.00 83.62 107 GLY A O 1
ATOM 802 N N . THR A 1 108 ? 17.006 -10.381 -22.741 1.00 80.75 108 THR A N 1
ATOM 803 C CA . THR A 1 108 ? 18.155 -11.299 -22.682 1.00 80.75 108 THR A CA 1
ATOM 804 C C . THR A 1 108 ? 19.452 -10.690 -23.221 1.00 80.75 108 THR A C 1
ATOM 806 O O . THR A 1 108 ? 20.530 -11.193 -22.919 1.00 80.75 108 THR A O 1
ATOM 809 N N . SER A 1 109 ? 19.363 -9.605 -23.996 1.00 75.31 109 SER A N 1
ATOM 810 C CA . SER A 1 109 ? 20.489 -8.932 -24.653 1.00 75.31 109 SER A CA 1
ATOM 811 C C . SER A 1 109 ? 21.141 -7.812 -23.833 1.00 75.31 109 SER A C 1
ATOM 813 O O . SER A 1 109 ? 22.243 -7.389 -24.170 1.00 75.31 109 SER A O 1
ATOM 815 N N . ASN A 1 110 ? 20.497 -7.322 -22.770 1.00 75.44 110 ASN A N 1
ATOM 816 C CA . ASN A 1 110 ? 21.034 -6.272 -21.891 1.00 75.44 110 ASN A CA 1
ATOM 817 C C . ASN A 1 110 ? 20.921 -6.574 -20.379 1.00 75.44 110 ASN A C 1
ATOM 819 O O . ASN A 1 110 ? 20.596 -5.671 -19.594 1.00 75.44 110 ASN A O 1
ATOM 823 N N . PRO A 1 111 ? 21.190 -7.816 -19.933 1.00 70.31 111 PRO A N 1
ATOM 824 C CA . PRO A 1 111 ? 21.078 -8.161 -18.526 1.00 70.31 111 PRO A CA 1
ATOM 825 C C . PRO A 1 111 ? 22.033 -7.292 -17.686 1.00 70.31 111 PRO A C 1
ATOM 827 O O . PRO A 1 111 ? 23.227 -7.232 -17.953 1.00 70.31 111 PRO A O 1
ATOM 830 N N . GLY A 1 112 ? 21.533 -6.578 -16.674 1.00 71.69 112 GLY A N 1
ATOM 831 C CA . GLY A 1 112 ? 22.390 -5.784 -15.776 1.00 71.69 112 GLY A CA 1
ATOM 832 C C . GLY A 1 112 ? 22.820 -4.419 -16.276 1.00 71.69 112 GLY A C 1
ATOM 833 O O . GLY A 1 112 ? 23.574 -3.740 -15.576 1.00 71.69 112 GLY A O 1
ATOM 834 N N . ALA A 1 113 ? 22.340 -3.989 -17.444 1.00 76.00 113 ALA A N 1
ATOM 835 C CA . ALA A 1 113 ? 22.424 -2.584 -17.816 1.00 76.00 113 ALA A CA 1
ATOM 836 C C . ALA A 1 113 ? 21.736 -1.709 -16.743 1.00 76.00 113 ALA A C 1
ATOM 838 O O . ALA A 1 113 ? 20.827 -2.190 -16.051 1.00 76.00 113 ALA A O 1
ATOM 839 N N . PRO A 1 114 ? 22.128 -0.432 -16.580 1.00 77.38 114 PRO A N 1
ATOM 840 C CA . PRO A 1 114 ? 21.418 0.490 -15.696 1.00 77.38 114 PRO A CA 1
ATOM 841 C C . PRO A 1 114 ? 19.911 0.483 -16.002 1.00 77.38 114 PRO A C 1
ATOM 843 O O . PRO A 1 114 ? 19.505 0.577 -17.156 1.00 77.38 114 PRO A O 1
ATOM 846 N N . GLY A 1 115 ? 19.075 0.280 -14.979 1.00 78.12 115 GLY A N 1
ATOM 847 C CA . GLY A 1 115 ? 17.623 0.112 -15.143 1.00 78.12 115 GLY A CA 1
ATOM 848 C C . GLY A 1 115 ? 17.148 -1.301 -15.534 1.00 78.12 115 GLY A C 1
ATOM 849 O O . GLY A 1 115 ? 15.940 -1.534 -15.556 1.00 78.12 115 GLY A O 1
ATOM 850 N N . CYS A 1 116 ? 18.054 -2.248 -15.790 1.00 83.94 116 CYS A N 1
ATOM 851 C CA . CYS A 1 116 ? 17.781 -3.658 -16.119 1.00 83.94 116 CYS A CA 1
ATOM 852 C C . CYS A 1 116 ? 18.483 -4.639 -15.160 1.00 83.94 116 CYS A C 1
ATOM 854 O O . CYS A 1 116 ? 18.748 -5.790 -15.506 1.00 83.94 116 CYS A O 1
ATOM 856 N N . THR A 1 117 ? 18.811 -4.186 -13.948 1.00 81.44 117 THR A N 1
ATOM 857 C CA . THR A 1 117 ? 19.483 -4.993 -12.916 1.00 81.44 117 THR A CA 1
ATOM 858 C C . THR A 1 117 ? 18.544 -5.946 -12.181 1.00 81.44 117 THR A C 1
ATOM 860 O O . THR A 1 117 ? 19.011 -6.912 -11.583 1.00 81.44 117 THR A O 1
ATOM 863 N N . THR A 1 118 ? 17.234 -5.688 -12.222 1.00 83.44 118 THR A N 1
ATOM 864 C CA . THR A 1 118 ? 16.202 -6.489 -11.553 1.00 83.44 118 THR A CA 1
ATOM 865 C C . THR A 1 118 ? 15.040 -6.786 -12.493 1.00 83.44 118 THR A C 1
ATOM 867 O O . THR A 1 118 ? 14.747 -6.020 -13.418 1.00 83.44 118 THR A O 1
ATOM 870 N N . PHE A 1 119 ? 14.346 -7.891 -12.230 1.00 87.81 119 PHE A N 1
ATOM 871 C CA . PHE A 1 119 ? 13.115 -8.245 -12.930 1.00 87.81 119 PHE A CA 1
ATOM 872 C C . PHE A 1 119 ? 11.944 -7.329 -12.526 1.00 87.81 119 PHE A C 1
ATOM 874 O O . PHE A 1 119 ? 11.991 -6.591 -11.533 1.00 87.81 119 PHE A O 1
ATOM 881 N N . GLY A 1 120 ? 10.905 -7.321 -13.358 1.00 85.25 120 GLY A N 1
ATOM 882 C CA . GLY A 1 120 ? 9.726 -6.469 -13.206 1.00 85.25 120 GLY A CA 1
ATOM 883 C C . GLY A 1 120 ? 8.558 -7.138 -12.485 1.00 85.25 120 GLY A C 1
ATOM 884 O O . GLY A 1 120 ? 7.859 -6.467 -11.731 1.00 85.25 120 GLY A O 1
ATOM 885 N N . MET A 1 121 ? 8.361 -8.451 -12.663 1.00 88.81 121 MET A N 1
ATOM 886 C CA . MET A 1 121 ? 7.199 -9.156 -12.105 1.00 88.81 121 MET A CA 1
ATOM 887 C C . MET A 1 121 ? 7.522 -9.936 -10.821 1.00 88.81 121 MET A C 1
ATOM 889 O O . MET A 1 121 ? 8.475 -10.714 -10.834 1.00 88.81 121 MET A O 1
ATOM 893 N N . PRO A 1 122 ? 6.690 -9.821 -9.771 1.00 91.38 122 PRO A N 1
ATOM 894 C CA . PRO A 1 122 ? 5.592 -8.869 -9.617 1.00 91.38 122 PRO A CA 1
ATOM 895 C C . PRO A 1 122 ? 6.115 -7.524 -9.096 1.00 91.38 122 PRO A C 1
ATOM 897 O O . PRO A 1 122 ? 7.132 -7.455 -8.403 1.00 91.38 122 PRO A O 1
ATOM 900 N N . SER A 1 123 ? 5.420 -6.441 -9.427 1.00 94.19 123 SER A N 1
ATOM 901 C CA . SER A 1 123 ? 5.824 -5.089 -9.043 1.00 94.19 123 SER A CA 1
ATOM 902 C C . SER A 1 123 ? 5.820 -4.896 -7.525 1.00 94.19 123 SER A C 1
ATOM 904 O O . SER A 1 123 ? 4.786 -5.013 -6.869 1.00 94.19 123 SER A O 1
ATOM 906 N N . THR A 1 124 ? 6.973 -4.545 -6.958 1.00 94.00 124 THR A N 1
ATOM 907 C CA . THR A 1 124 ? 7.122 -4.334 -5.509 1.00 94.00 124 THR A CA 1
ATOM 908 C C . THR A 1 124 ? 6.466 -3.041 -5.051 1.00 94.00 124 THR A C 1
ATOM 910 O O . THR A 1 124 ? 5.824 -3.023 -4.007 1.00 94.00 124 THR A O 1
ATOM 913 N N . HIS A 1 125 ? 6.566 -1.963 -5.835 1.00 94.12 125 HIS A N 1
ATOM 914 C CA . HIS A 1 125 ? 5.917 -0.691 -5.507 1.00 94.12 125 HIS A CA 1
ATOM 915 C C . HIS A 1 125 ? 4.403 -0.848 -5.409 1.00 94.12 125 HIS A C 1
ATOM 917 O O . HIS A 1 125 ? 3.803 -0.404 -4.431 1.00 94.12 125 HIS A O 1
ATOM 923 N N . THR A 1 126 ? 3.788 -1.503 -6.396 1.00 95.69 126 THR A N 1
ATOM 924 C CA . THR A 1 126 ? 2.341 -1.756 -6.362 1.00 95.69 126 THR A CA 1
ATOM 925 C C . THR A 1 126 ? 1.975 -2.766 -5.286 1.00 95.69 126 THR A C 1
ATOM 927 O O . THR A 1 126 ? 1.009 -2.523 -4.573 1.00 95.69 126 THR A O 1
ATOM 930 N N . PHE A 1 127 ? 2.765 -3.827 -5.083 1.00 94.88 127 PHE A N 1
ATOM 931 C CA . PHE A 1 127 ? 2.562 -4.762 -3.976 1.00 94.88 127 PHE A CA 1
ATOM 932 C C . PHE A 1 127 ? 2.503 -4.038 -2.632 1.00 94.88 127 PHE A C 1
ATOM 934 O O . PHE A 1 127 ? 1.553 -4.220 -1.876 1.00 94.88 127 PHE A O 1
ATOM 941 N N . VAL A 1 128 ? 3.470 -3.170 -2.347 1.00 93.88 128 VAL A N 1
ATOM 942 C CA . VAL A 1 128 ? 3.530 -2.418 -1.091 1.00 93.88 128 VAL A CA 1
ATOM 943 C C . VAL A 1 128 ? 2.362 -1.440 -0.965 1.00 93.88 128 VAL A C 1
ATOM 945 O O . VAL A 1 128 ? 1.680 -1.427 0.060 1.00 93.88 128 VAL A O 1
ATOM 948 N N . ALA A 1 129 ? 2.095 -0.640 -1.999 1.00 95.44 129 ALA A N 1
ATOM 949 C CA . ALA A 1 129 ? 1.044 0.374 -1.945 1.00 95.44 129 ALA A CA 1
ATOM 950 C C . ALA A 1 129 ? -0.358 -0.248 -1.814 1.00 95.44 129 ALA A C 1
ATOM 952 O O . ALA A 1 129 ? -1.164 0.199 -0.998 1.00 95.44 129 ALA A O 1
ATOM 953 N N . PHE A 1 130 ? -0.637 -1.325 -2.554 1.00 96.50 130 PHE A N 1
ATOM 954 C CA . PHE A 1 130 ? -1.896 -2.055 -2.424 1.00 96.50 130 PHE A CA 1
ATOM 955 C C . PHE A 1 130 ? -1.962 -2.883 -1.141 1.00 96.50 130 PHE A C 1
ATOM 957 O O . PHE A 1 130 ? -3.052 -3.046 -0.605 1.00 96.50 130 PHE A O 1
ATOM 964 N N . SER A 1 131 ? -0.834 -3.349 -0.594 1.00 94.88 131 SER A N 1
ATOM 965 C CA . SER A 1 131 ? -0.812 -3.946 0.748 1.00 94.88 131 SER A CA 1
ATOM 966 C C . SER A 1 131 ? -1.208 -2.946 1.818 1.00 94.88 131 SER A C 1
ATOM 968 O O . SER A 1 131 ? -1.961 -3.300 2.717 1.00 94.88 131 SER A O 1
ATOM 970 N N . ALA A 1 132 ? -0.760 -1.695 1.714 1.00 93.81 132 ALA A N 1
ATOM 971 C CA . ALA A 1 132 ? -1.193 -0.640 2.622 1.00 93.81 132 ALA A CA 1
ATOM 972 C C . ALA A 1 132 ? -2.702 -0.367 2.493 1.00 93.81 132 ALA A C 1
ATOM 974 O O . ALA A 1 132 ? -3.401 -0.324 3.503 1.00 93.81 132 ALA A O 1
ATOM 975 N N . LEU A 1 133 ? -3.225 -0.275 1.263 1.00 96.00 133 LEU A N 1
ATOM 976 C CA . LEU A 1 133 ? -4.669 -0.165 1.013 1.00 96.00 133 LEU A CA 1
ATOM 977 C C . LEU A 1 133 ? -5.450 -1.355 1.581 1.00 96.00 133 LEU A C 1
ATOM 979 O O . LEU A 1 133 ? -6.472 -1.176 2.243 1.00 96.00 133 LEU A O 1
ATOM 983 N N . GLY A 1 134 ? -4.971 -2.573 1.344 1.00 95.38 134 GLY A N 1
ATOM 984 C CA . GLY A 1 134 ? -5.578 -3.782 1.876 1.00 95.38 134 GLY A CA 1
ATOM 985 C C . GLY A 1 134 ? -5.558 -3.796 3.398 1.00 95.38 134 GLY A C 1
ATOM 986 O O . GLY A 1 134 ? -6.571 -4.106 4.013 1.00 95.38 134 GLY A O 1
ATOM 987 N N . HIS A 1 135 ? -4.441 -3.401 4.010 1.00 94.25 135 HIS A N 1
ATOM 988 C CA . HIS A 1 135 ? -4.289 -3.335 5.461 1.00 94.25 135 HIS A CA 1
ATOM 989 C C . HIS A 1 135 ? -5.319 -2.400 6.090 1.00 94.25 135 HIS A C 1
ATOM 991 O O . HIS A 1 135 ? -6.074 -2.830 6.964 1.00 94.25 135 HIS A O 1
ATOM 997 N N . GLY A 1 136 ? -5.427 -1.175 5.574 1.00 93.19 136 GLY A N 1
ATOM 998 C CA . GLY A 1 136 ? -6.447 -0.225 6.003 1.00 93.19 136 GLY A CA 1
ATOM 999 C C . GLY A 1 136 ? -7.863 -0.751 5.758 1.00 93.19 136 GLY A C 1
ATOM 1000 O O . GLY A 1 136 ? -8.722 -0.657 6.630 1.00 93.19 136 GLY A O 1
ATOM 1001 N N . THR A 1 137 ? -8.105 -1.424 4.631 1.00 95.50 137 THR A N 1
ATOM 1002 C CA . THR A 1 137 ? -9.404 -2.062 4.355 1.00 95.50 137 THR A CA 1
ATOM 1003 C C . THR A 1 137 ? -9.749 -3.134 5.391 1.00 95.50 137 THR A C 1
ATOM 1005 O O . THR A 1 137 ? -10.857 -3.141 5.924 1.00 95.50 137 THR A O 1
ATOM 1008 N N . GLY A 1 138 ? -8.806 -4.018 5.722 1.00 94.44 138 GLY A N 1
ATOM 1009 C CA . GLY A 1 138 ? -8.992 -5.052 6.739 1.00 94.44 138 GLY A CA 1
ATOM 1010 C C . GLY A 1 138 ? -9.251 -4.463 8.128 1.00 94.44 138 GLY A C 1
ATOM 1011 O O . GLY A 1 138 ? -10.170 -4.909 8.815 1.00 94.44 138 GLY A O 1
ATOM 1012 N N . LEU A 1 139 ? -8.496 -3.425 8.504 1.00 92.56 139 LEU A N 1
ATOM 1013 C CA . LEU A 1 139 ? -8.712 -2.659 9.734 1.00 92.56 139 LEU A CA 1
ATOM 1014 C C . LEU A 1 139 ? -10.117 -2.063 9.781 1.00 92.56 139 LEU A C 1
ATOM 1016 O O . LEU A 1 139 ? -10.859 -2.310 10.726 1.00 92.56 139 LEU A O 1
ATOM 1020 N N . PHE A 1 140 ? -10.498 -1.322 8.740 1.00 93.38 140 PHE A N 1
ATOM 1021 C CA . PHE A 1 140 ? -11.791 -0.658 8.645 1.00 93.38 140 PHE A CA 1
ATOM 1022 C C . PHE A 1 140 ? -12.951 -1.646 8.767 1.00 93.38 140 PHE A C 1
ATOM 1024 O O . PHE A 1 140 ? -13.892 -1.387 9.515 1.00 93.38 140 PHE A O 1
ATOM 1031 N N . LEU A 1 141 ? -12.892 -2.777 8.058 1.00 94.75 141 LEU A N 1
ATOM 1032 C CA . LEU A 1 141 ? -13.949 -3.786 8.095 1.00 94.75 141 LEU A CA 1
ATOM 1033 C C . LEU A 1 141 ? -14.081 -4.400 9.491 1.00 94.75 141 LEU A C 1
ATOM 1035 O O . LEU A 1 141 ? -15.184 -4.455 10.033 1.00 94.75 141 LEU A O 1
ATOM 1039 N N . VAL A 1 142 ? -12.972 -4.826 10.100 1.00 94.12 142 VAL A N 1
ATOM 1040 C CA . VAL A 1 142 ? -13.017 -5.434 11.436 1.00 94.12 142 VAL A CA 1
ATOM 1041 C C . VAL A 1 142 ? -13.433 -4.414 12.492 1.00 94.12 142 VAL A C 1
ATOM 1043 O O . VAL A 1 142 ? -14.287 -4.729 13.313 1.00 94.12 142 VAL A O 1
ATOM 1046 N N . ASP A 1 143 ? -12.905 -3.191 12.458 1.00 91.75 143 ASP A N 1
ATOM 1047 C CA . ASP A 1 143 ? -13.282 -2.134 13.402 1.00 91.75 143 ASP A CA 1
ATOM 1048 C C . ASP A 1 143 ? -14.760 -1.781 13.277 1.00 91.75 143 ASP A C 1
ATOM 1050 O O . ASP A 1 143 ? -15.469 -1.749 14.279 1.00 91.75 143 ASP A O 1
ATOM 1054 N N . THR A 1 144 ? -15.262 -1.636 12.052 1.00 91.88 144 THR A N 1
ATOM 1055 C CA . THR A 1 144 ? -16.675 -1.339 11.804 1.00 91.88 144 THR A CA 1
ATOM 1056 C C . THR A 1 144 ? -17.588 -2.448 12.325 1.00 91.88 144 THR A C 1
ATOM 1058 O O . THR A 1 144 ? -18.534 -2.164 13.054 1.00 91.88 144 THR A O 1
ATOM 1061 N N . PHE A 1 145 ? -17.321 -3.712 11.991 1.00 92.81 145 PHE A N 1
ATOM 1062 C CA . PHE A 1 145 ? -18.254 -4.797 12.307 1.00 92.81 145 PHE A CA 1
ATOM 1063 C C . PHE A 1 145 ? -18.083 -5.391 13.705 1.00 92.81 145 PHE A C 1
ATOM 1065 O O . PHE A 1 145 ? -19.072 -5.796 14.305 1.00 92.81 145 PHE A O 1
ATOM 1072 N N . LYS A 1 146 ? -16.855 -5.466 14.227 1.00 91.56 146 LYS A N 1
ATOM 1073 C CA . LYS A 1 146 ? -16.570 -6.095 15.525 1.00 91.56 146 LYS A CA 1
ATOM 1074 C C . LYS A 1 146 ? -16.530 -5.096 16.674 1.00 91.56 146 LYS A C 1
ATOM 1076 O O . LYS A 1 146 ? -16.929 -5.448 17.777 1.00 91.56 146 LYS A O 1
ATOM 1081 N N . TRP A 1 147 ? -15.991 -3.902 16.439 1.00 89.00 147 TRP A N 1
ATOM 1082 C CA . TRP A 1 147 ? -15.681 -2.952 17.510 1.00 89.00 147 TRP A CA 1
ATOM 1083 C C . TRP A 1 147 ? -16.607 -1.725 17.529 1.00 89.00 147 TRP A C 1
ATOM 1085 O O . TRP A 1 147 ? -16.627 -1.017 18.530 1.00 89.00 147 TRP A O 1
ATOM 1095 N N . ASN A 1 148 ? -17.390 -1.492 16.465 1.00 88.56 148 ASN A N 1
ATOM 1096 C CA . ASN A 1 148 ? -18.265 -0.318 16.314 1.00 88.56 148 ASN A CA 1
ATOM 1097 C C . ASN A 1 148 ? -19.751 -0.654 16.160 1.00 88.56 148 ASN A C 1
ATOM 1099 O O . ASN A 1 148 ? -20.525 0.235 15.808 1.00 88.56 148 ASN A O 1
ATOM 1103 N N . ASP A 1 149 ? -20.154 -1.912 16.351 1.00 88.62 149 ASP A N 1
ATOM 1104 C CA . ASP A 1 149 ? -21.536 -2.375 16.146 1.00 88.62 149 ASP A CA 1
ATOM 1105 C C . ASP A 1 149 ? -22.118 -1.973 14.775 1.00 88.62 149 ASP A C 1
ATOM 1107 O O . ASP A 1 149 ? -23.277 -1.581 14.645 1.00 88.62 149 ASP A O 1
ATOM 1111 N N . GLY A 1 150 ? -21.287 -1.998 13.729 1.00 88.81 150 GLY A N 1
ATOM 1112 C CA . GLY A 1 150 ? -21.663 -1.611 12.367 1.00 88.81 150 GLY A CA 1
ATOM 1113 C C . GLY A 1 150 ? 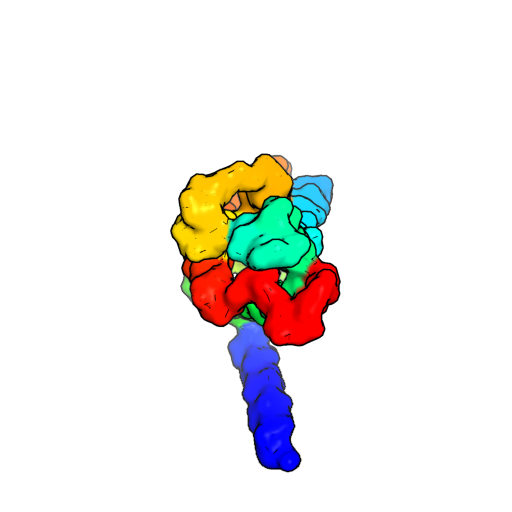-21.696 -0.102 12.109 1.00 88.81 150 GLY A C 1
ATOM 1114 O O . GLY A 1 150 ? -22.002 0.318 10.992 1.00 88.81 150 GLY A O 1
ATOM 1115 N N . ARG A 1 151 ? -21.370 0.741 13.096 1.00 90.50 151 ARG A N 1
ATOM 1116 C CA . ARG A 1 151 ? -21.314 2.196 12.911 1.00 90.50 151 ARG A CA 1
ATOM 1117 C C . ARG A 1 151 ? -20.092 2.578 12.083 1.00 90.50 151 ARG A C 1
ATOM 1119 O O . ARG A 1 151 ? -18.975 2.125 12.327 1.00 90.50 151 ARG A O 1
ATOM 1126 N N . ILE A 1 152 ? -20.307 3.476 11.130 1.00 90.12 152 ILE A N 1
ATOM 1127 C CA . ILE A 1 152 ? -19.279 3.950 10.206 1.00 90.12 152 ILE A CA 1
ATOM 1128 C C . ILE A 1 152 ? -18.850 5.363 10.606 1.00 90.12 152 ILE A C 1
ATOM 1130 O O . ILE A 1 152 ? -19.686 6.236 10.831 1.00 90.12 152 ILE A O 1
ATOM 1134 N N . HIS A 1 153 ? -17.538 5.603 10.646 1.00 89.06 153 HIS A N 1
ATOM 1135 C CA . HIS A 1 153 ? -16.960 6.922 10.905 1.00 89.06 153 HIS A CA 1
ATOM 1136 C C . HIS A 1 153 ? -16.253 7.464 9.658 1.00 89.06 153 HIS A C 1
ATOM 1138 O O . HIS A 1 153 ? -15.357 6.814 9.114 1.00 89.06 153 HIS A O 1
ATOM 1144 N N . GLY A 1 154 ? -16.594 8.686 9.238 1.00 88.19 154 GLY A N 1
ATOM 1145 C CA . GLY A 1 154 ? -16.031 9.309 8.032 1.00 88.19 154 GLY A CA 1
ATOM 1146 C C . GLY A 1 154 ? -14.508 9.463 8.077 1.00 88.19 154 GLY A C 1
ATOM 1147 O O . GLY A 1 154 ? -13.832 9.189 7.090 1.00 88.19 154 GLY A O 1
ATOM 1148 N N . GLY A 1 155 ? -13.945 9.792 9.244 1.00 85.69 155 GLY A N 1
ATOM 1149 C CA . GLY A 1 155 ? -12.489 9.831 9.428 1.00 85.69 155 GLY A CA 1
ATOM 1150 C C . GLY A 1 155 ? -11.817 8.460 9.280 1.00 85.69 155 GLY A C 1
ATOM 1151 O O . GLY A 1 155 ? -10.678 8.393 8.835 1.00 85.69 155 GLY A O 1
ATOM 1152 N N . SER A 1 156 ? -12.533 7.369 9.588 1.00 86.19 156 SER A N 1
ATOM 1153 C CA . SER A 1 156 ? -12.018 6.004 9.413 1.00 86.19 156 SER A CA 1
ATOM 1154 C C . SER A 1 156 ? -11.983 5.633 7.934 1.00 86.19 156 SER A C 1
ATOM 1156 O O . SER A 1 156 ? -10.985 5.108 7.461 1.00 86.19 156 SER A O 1
ATOM 1158 N N . ILE A 1 157 ? -13.020 6.005 7.176 1.00 90.88 157 ILE A N 1
ATOM 1159 C CA . ILE A 1 157 ? -13.046 5.832 5.717 1.00 90.88 157 ILE A CA 1
ATOM 1160 C C . ILE A 1 157 ? -11.940 6.654 5.055 1.00 90.88 157 ILE A C 1
ATOM 1162 O O . ILE A 1 157 ? -11.141 6.113 4.295 1.00 90.88 157 ILE A O 1
ATOM 1166 N N . ALA A 1 158 ? -11.885 7.959 5.328 1.00 90.06 158 ALA A N 1
ATOM 1167 C CA . ALA A 1 158 ? -10.905 8.846 4.706 1.00 90.06 158 ALA A CA 1
ATOM 1168 C C . ALA A 1 158 ? -9.475 8.386 5.006 1.00 90.06 158 ALA A C 1
ATOM 1170 O O . ALA A 1 158 ? -8.619 8.397 4.119 1.00 90.06 158 ALA A O 1
ATOM 1171 N N . GLY A 1 159 ? -9.253 7.940 6.243 1.00 87.62 159 GLY A N 1
ATOM 1172 C CA . GLY A 1 159 ? -7.973 7.435 6.679 1.00 87.62 159 GLY A CA 1
ATOM 1173 C C . GLY A 1 159 ? -7.627 6.075 6.078 1.00 87.62 159 GLY A C 1
ATOM 1174 O O . GLY A 1 159 ? -6.733 5.965 5.247 1.00 87.62 159 GLY A O 1
ATOM 1175 N N . HIS A 1 160 ? -8.343 5.034 6.485 1.00 90.50 160 HIS A N 1
ATOM 1176 C CA . HIS A 1 160 ? -7.982 3.648 6.187 1.00 90.50 160 HIS A CA 1
ATOM 1177 C C . HIS A 1 160 ? -8.248 3.233 4.737 1.00 90.50 160 HIS A C 1
ATOM 1179 O O . HIS A 1 160 ? -7.640 2.280 4.258 1.00 90.50 160 HIS A O 1
ATOM 1185 N N . LEU A 1 161 ? -9.129 3.938 4.021 1.00 93.19 161 LEU A N 1
ATOM 1186 C CA . LEU A 1 161 ? -9.471 3.625 2.630 1.00 93.19 161 LEU A CA 1
ATOM 1187 C C . LEU A 1 161 ? -9.048 4.736 1.673 1.00 93.19 161 LEU A C 1
ATOM 1189 O O . LEU A 1 161 ? -8.350 4.472 0.701 1.00 93.19 161 LEU A O 1
ATOM 1193 N N . GLY A 1 162 ? -9.456 5.978 1.939 1.00 94.12 162 GLY A N 1
ATOM 1194 C CA . GLY A 1 162 ? -9.323 7.088 0.994 1.00 94.12 162 GLY A CA 1
ATOM 1195 C C . GLY A 1 162 ? -7.874 7.411 0.637 1.00 94.12 162 GLY A C 1
ATOM 1196 O O . GLY A 1 162 ? -7.491 7.339 -0.532 1.00 94.12 162 GLY A O 1
ATOM 1197 N N . LEU A 1 163 ? -7.056 7.745 1.637 1.00 94.25 163 LEU A N 1
ATOM 1198 C CA . LEU A 1 163 ? -5.655 8.103 1.407 1.00 94.25 163 LEU A CA 1
ATOM 1199 C C . LEU A 1 163 ? -4.831 6.935 0.816 1.00 94.25 163 LEU A C 1
ATOM 1201 O O . LEU A 1 163 ? -4.148 7.164 -0.185 1.00 94.25 163 LEU A O 1
ATOM 1205 N N . PRO A 1 164 ? -4.915 5.690 1.331 1.00 94.38 164 PRO A N 1
ATOM 1206 C CA . PRO A 1 164 ? -4.242 4.537 0.735 1.00 94.38 164 PRO A CA 1
ATOM 1207 C C . PRO A 1 164 ? -4.708 4.219 -0.683 1.00 94.38 164 PRO A C 1
ATOM 1209 O O . PRO A 1 164 ? -3.889 3.816 -1.502 1.00 94.38 164 PRO A O 1
ATOM 1212 N N . LEU A 1 165 ? -5.991 4.415 -1.001 1.00 96.56 165 LEU A N 1
ATOM 1213 C CA . LEU A 1 165 ? -6.522 4.180 -2.344 1.00 96.56 165 LEU A CA 1
ATOM 1214 C C . LEU A 1 165 ? -5.940 5.176 -3.345 1.00 96.56 165 LEU A C 1
ATOM 1216 O O . LEU A 1 165 ? -5.484 4.778 -4.415 1.00 96.56 165 LEU A O 1
ATOM 1220 N N . LEU A 1 166 ? -5.913 6.462 -2.983 1.00 97.31 166 LEU A N 1
ATOM 1221 C CA . LEU A 1 166 ? -5.295 7.501 -3.806 1.00 97.31 166 LEU A CA 1
ATOM 1222 C C . LEU A 1 166 ? -3.796 7.245 -3.986 1.00 97.31 166 LEU A C 1
ATOM 1224 O O . LEU A 1 166 ? -3.289 7.315 -5.105 1.00 97.31 166 LEU A O 1
ATOM 1228 N N . ALA A 1 167 ? -3.098 6.894 -2.904 1.00 96.75 167 ALA A N 1
ATOM 1229 C CA . ALA A 1 167 ? -1.690 6.523 -2.938 1.00 96.75 167 ALA A CA 1
ATOM 1230 C C . ALA A 1 167 ? -1.439 5.314 -3.856 1.00 96.75 167 ALA A C 1
ATOM 1232 O O . ALA A 1 167 ? -0.605 5.394 -4.753 1.00 96.75 167 ALA A O 1
ATOM 1233 N N . ALA A 1 168 ? -2.199 4.228 -3.703 1.00 97.19 168 ALA A N 1
ATOM 1234 C CA . ALA A 1 168 ? -2.094 3.036 -4.542 1.00 97.19 168 ALA A CA 1
ATOM 1235 C C . ALA A 1 168 ? -2.383 3.338 -6.020 1.00 97.19 168 ALA A C 1
ATOM 1237 O O . ALA A 1 168 ? -1.650 2.868 -6.892 1.00 97.19 168 ALA A O 1
ATOM 1238 N N . GLY A 1 169 ? -3.391 4.174 -6.296 1.00 97.31 169 GLY A N 1
ATOM 1239 C CA . GLY A 1 169 ? -3.728 4.655 -7.635 1.00 97.31 169 GLY A CA 1
ATOM 1240 C C . GLY A 1 169 ? -2.589 5.441 -8.290 1.00 97.31 169 GLY A C 1
ATOM 1241 O O . GLY A 1 169 ? -2.212 5.166 -9.428 1.00 97.31 169 GLY A O 1
ATOM 1242 N N . LEU A 1 170 ? -1.981 6.377 -7.557 1.00 97.12 170 LEU A N 1
ATOM 1243 C CA . LEU A 1 170 ? -0.822 7.134 -8.038 1.00 97.12 170 LEU A CA 1
ATOM 1244 C C . LEU A 1 170 ? 0.420 6.253 -8.196 1.00 97.12 170 LEU A C 1
ATOM 1246 O O . LEU A 1 170 ? 1.188 6.443 -9.139 1.00 97.12 170 LEU A O 1
ATOM 1250 N N . THR A 1 171 ? 0.609 5.266 -7.318 1.00 97.38 171 THR A N 1
ATOM 1251 C CA . THR A 1 171 ? 1.689 4.292 -7.451 1.00 97.38 171 THR A CA 1
ATOM 1252 C C . THR A 1 171 ? 1.536 3.492 -8.733 1.00 97.38 171 THR A C 1
ATOM 1254 O O . THR A 1 171 ? 2.462 3.513 -9.538 1.00 97.38 171 THR A O 1
ATOM 1257 N N . ILE A 1 172 ? 0.392 2.837 -8.971 1.00 96.81 172 ILE A N 1
ATOM 1258 C CA . ILE A 1 172 ? 0.205 2.039 -10.191 1.00 96.81 172 ILE A CA 1
ATOM 1259 C C . ILE A 1 172 ? 0.316 2.904 -11.444 1.00 96.81 172 ILE A C 1
ATOM 1261 O O . ILE A 1 172 ? 1.045 2.528 -12.359 1.00 96.81 172 ILE A O 1
ATOM 1265 N N . ALA A 1 173 ? -0.296 4.094 -11.449 1.00 96.19 173 ALA A N 1
ATOM 1266 C CA . ALA A 1 173 ? -0.181 5.039 -12.551 1.00 96.19 173 ALA A CA 1
ATOM 1267 C C . ALA A 1 173 ? 1.286 5.394 -12.828 1.00 96.19 173 ALA A C 1
ATOM 1269 O O . ALA A 1 173 ? 1.734 5.260 -13.959 1.00 96.19 173 ALA A O 1
ATOM 1270 N N . GLY A 1 174 ? 2.073 5.746 -11.808 1.00 95.06 174 GLY A N 1
ATOM 1271 C CA . GLY A 1 174 ? 3.490 6.064 -11.993 1.00 95.06 174 GLY A CA 1
ATOM 1272 C C . GLY A 1 174 ? 4.372 4.869 -12.372 1.00 95.06 174 GLY A C 1
ATOM 1273 O O . GLY A 1 174 ? 5.451 5.066 -12.924 1.00 95.06 174 GLY A O 1
ATOM 1274 N N . ARG A 1 175 ? 3.939 3.624 -12.131 1.00 95.06 175 ARG A N 1
ATOM 1275 C CA . ARG A 1 175 ? 4.660 2.438 -12.626 1.00 95.06 175 ARG A CA 1
ATOM 1276 C C . ARG A 1 175 ? 4.412 2.179 -14.110 1.00 95.06 175 ARG A C 1
ATOM 1278 O O . ARG A 1 175 ? 5.340 1.784 -14.816 1.00 95.06 175 ARG A O 1
ATOM 1285 N N . VAL A 1 176 ? 3.188 2.411 -14.581 1.00 95.06 176 VAL A N 1
ATOM 1286 C CA . VAL A 1 176 ? 2.775 2.074 -15.956 1.00 95.06 176 VAL A CA 1
ATOM 1287 C C . VAL A 1 176 ? 2.817 3.261 -16.919 1.00 95.06 176 VAL A C 1
ATOM 1289 O O . VAL A 1 176 ? 2.788 3.059 -18.128 1.00 95.06 176 VAL A O 1
ATOM 1292 N N . ALA A 1 177 ? 2.884 4.491 -16.409 1.00 92.62 177 ALA A N 1
ATOM 1293 C CA . ALA A 1 177 ? 2.937 5.697 -17.223 1.00 92.62 177 ALA A CA 1
ATOM 1294 C C . ALA A 1 177 ? 4.344 5.981 -17.773 1.00 92.62 177 ALA A C 1
ATOM 1296 O O . ALA A 1 177 ? 5.366 5.563 -17.222 1.00 92.62 177 ALA A O 1
ATOM 1297 N N . GLY A 1 178 ? 4.372 6.752 -18.861 1.00 85.25 178 GLY A N 1
ATOM 1298 C CA . GLY A 1 178 ? 5.584 7.093 -19.599 1.00 85.25 178 GLY A CA 1
ATOM 1299 C C . GLY A 1 178 ? 5.965 6.050 -20.652 1.00 85.25 178 GLY A C 1
ATOM 1300 O O . GLY A 1 178 ? 5.522 4.905 -20.625 1.00 85.25 178 GLY A O 1
ATOM 1301 N N . THR A 1 179 ? 6.801 6.467 -21.598 1.00 84.69 179 THR A N 1
ATOM 1302 C CA . THR A 1 179 ? 7.350 5.613 -22.657 1.00 84.69 179 THR A CA 1
ATOM 1303 C C . THR A 1 179 ? 8.853 5.852 -22.759 1.00 84.69 179 THR A C 1
ATOM 1305 O O . THR A 1 179 ? 9.232 6.939 -23.196 1.00 84.69 179 THR A O 1
ATOM 1308 N N . PRO A 1 180 ? 9.702 4.870 -22.401 1.00 84.44 180 PRO A N 1
ATOM 1309 C CA . PRO A 1 180 ? 9.375 3.583 -21.768 1.00 84.44 180 PRO A CA 1
ATOM 1310 C C . PRO A 1 180 ? 8.853 3.724 -20.320 1.00 84.44 180 PRO A C 1
ATOM 1312 O O . PRO A 1 180 ? 9.339 4.557 -19.552 1.00 84.44 180 PRO A O 1
ATOM 1315 N N . SER A 1 181 ? 7.871 2.895 -19.942 1.00 90.94 181 SER A N 1
ATOM 1316 C CA . SER A 1 181 ? 7.323 2.839 -18.577 1.00 90.94 181 SER A CA 1
ATOM 1317 C C . SER A 1 181 ? 8.269 2.113 -17.612 1.00 90.94 181 SER A C 1
ATOM 1319 O O . SER A 1 181 ? 9.188 1.398 -18.027 1.00 90.94 181 SER A O 1
ATOM 1321 N N . GLN A 1 182 ? 8.051 2.287 -16.305 1.00 90.69 182 GLN A N 1
ATOM 1322 C CA . GLN A 1 182 ? 8.860 1.638 -15.264 1.00 90.69 182 GLN A CA 1
ATOM 1323 C C . GLN A 1 182 ? 8.614 0.127 -15.192 1.00 90.69 182 GLN A C 1
ATOM 1325 O O . GLN A 1 182 ? 9.559 -0.652 -15.043 1.00 90.69 182 GLN A O 1
ATOM 1330 N N . GLU A 1 183 ? 7.353 -0.277 -15.328 1.00 91.56 183 GLU A N 1
ATOM 1331 C CA . GLU A 1 183 ? 6.879 -1.660 -15.349 1.00 91.56 183 GLU A CA 1
ATOM 1332 C C . GLU A 1 183 ? 5.787 -1.826 -16.410 1.00 91.56 183 GLU A C 1
ATOM 1334 O O . GLU A 1 183 ? 5.154 -0.858 -16.845 1.00 91.56 183 GLU A O 1
ATOM 1339 N N . HIS A 1 184 ? 5.568 -3.070 -16.836 1.00 91.94 184 HIS A N 1
ATOM 1340 C CA . HIS A 1 184 ? 4.403 -3.401 -17.650 1.00 91.94 184 HIS A CA 1
ATOM 1341 C C . HIS A 1 184 ? 3.130 -3.429 -16.785 1.00 91.94 184 HIS A C 1
ATOM 1343 O O . HIS A 1 184 ? 3.181 -3.653 -15.572 1.00 91.94 184 HIS A O 1
ATOM 1349 N N . GLY A 1 185 ? 1.974 -3.187 -17.411 1.00 91.88 185 GLY A N 1
ATOM 1350 C CA . GLY A 1 185 ? 0.690 -3.113 -16.709 1.00 91.88 185 GLY A CA 1
ATOM 1351 C C . GLY A 1 185 ? 0.318 -4.402 -15.975 1.00 91.88 185 GLY A C 1
ATOM 1352 O O . GLY A 1 185 ? -0.180 -4.347 -14.858 1.00 91.88 185 GLY A O 1
ATOM 1353 N N . ASP A 1 186 ? 0.627 -5.559 -16.550 1.00 92.75 186 ASP A N 1
ATOM 1354 C CA . ASP A 1 186 ? 0.452 -6.877 -15.932 1.00 92.75 186 ASP A CA 1
ATOM 1355 C C . ASP A 1 186 ? 1.341 -7.060 -14.691 1.00 92.75 186 ASP A C 1
ATOM 1357 O O . ASP A 1 186 ? 0.869 -7.526 -13.658 1.00 92.75 186 ASP A O 1
ATOM 1361 N N . GLN A 1 187 ? 2.601 -6.624 -14.742 1.00 93.56 187 GLN A N 1
ATOM 1362 C CA . GLN A 1 187 ? 3.528 -6.687 -13.604 1.00 93.56 187 GLN A CA 1
ATOM 1363 C C . GLN A 1 187 ? 3.021 -5.857 -12.426 1.00 93.56 187 GLN A C 1
ATOM 1365 O O . GLN A 1 187 ? 3.090 -6.293 -11.272 1.00 93.56 187 GLN A O 1
ATOM 1370 N N . ALA A 1 188 ? 2.498 -4.671 -12.740 1.00 94.62 188 ALA A N 1
ATOM 1371 C CA . ALA A 1 188 ? 1.900 -3.742 -11.797 1.00 94.62 188 ALA A CA 1
ATOM 1372 C C . ALA A 1 188 ? 0.568 -4.267 -11.227 1.00 94.62 188 ALA A C 1
ATOM 1374 O O . ALA A 1 188 ? 0.343 -4.202 -10.021 1.00 94.62 188 ALA A O 1
ATOM 1375 N N . LEU A 1 189 ? -0.296 -4.846 -12.063 1.00 95.50 189 LEU A N 1
ATOM 1376 C CA . LEU A 1 189 ? -1.577 -5.410 -11.631 1.00 95.50 189 LEU A CA 1
ATOM 1377 C C . LEU A 1 189 ? -1.403 -6.656 -10.763 1.00 95.50 189 LEU A C 1
ATOM 1379 O O . LEU A 1 189 ? -2.061 -6.769 -9.733 1.00 95.50 189 LEU A O 1
ATOM 1383 N N . VAL A 1 190 ? -0.505 -7.571 -11.136 1.00 94.44 190 VAL A N 1
ATOM 1384 C CA . VAL A 1 190 ? -0.231 -8.784 -10.352 1.00 94.44 190 VAL A CA 1
ATOM 1385 C C . VAL A 1 190 ? 0.355 -8.419 -8.987 1.00 94.44 190 VAL A C 1
ATOM 1387 O O . VAL A 1 190 ? -0.113 -8.928 -7.968 1.00 94.44 190 VAL A O 1
ATOM 1390 N N . GLY A 1 191 ? 1.324 -7.494 -8.945 1.00 93.75 191 GLY A N 1
ATOM 1391 C CA . GLY A 1 191 ? 1.862 -6.968 -7.687 1.00 93.75 191 GLY A CA 1
ATOM 1392 C C . GLY A 1 191 ? 0.772 -6.348 -6.816 1.00 93.75 191 GLY A C 1
ATOM 1393 O O . GLY A 1 191 ? 0.618 -6.733 -5.657 1.00 93.75 191 GLY A O 1
ATOM 1394 N N . GLY A 1 192 ? -0.042 -5.460 -7.394 1.00 95.69 192 GLY A N 1
ATOM 1395 C CA . GLY A 1 192 ? -1.159 -4.817 -6.707 1.00 95.69 192 GLY A CA 1
ATOM 1396 C C . GLY A 1 192 ? -2.201 -5.802 -6.164 1.00 95.69 192 GLY A C 1
ATOM 1397 O O . GLY A 1 192 ? -2.603 -5.690 -5.010 1.00 95.69 192 GLY A O 1
ATOM 1398 N N . ALA A 1 193 ? -2.605 -6.803 -6.949 1.00 95.62 193 ALA A N 1
ATOM 1399 C CA . ALA A 1 193 ? -3.596 -7.797 -6.539 1.00 95.62 193 ALA A CA 1
ATOM 1400 C C . ALA A 1 193 ? -3.109 -8.645 -5.354 1.00 95.62 193 ALA A C 1
ATOM 1402 O O . ALA A 1 193 ? -3.826 -8.784 -4.359 1.00 95.62 193 ALA A O 1
ATOM 1403 N N . PHE A 1 194 ? -1.877 -9.165 -5.422 1.00 93.12 194 PHE A N 1
ATOM 1404 C CA . PHE A 1 194 ? -1.288 -9.904 -4.302 1.00 93.12 194 PHE A CA 1
ATOM 1405 C C . PHE A 1 194 ? -1.125 -9.024 -3.069 1.00 93.12 194 PHE A C 1
ATOM 1407 O O . PHE A 1 194 ? -1.453 -9.458 -1.965 1.00 93.12 194 PHE A O 1
ATOM 1414 N N . GLY A 1 195 ? -0.673 -7.784 -3.267 1.00 93.44 195 GLY A N 1
ATOM 1415 C CA . GLY A 1 195 ? -0.546 -6.812 -2.195 1.00 93.44 195 GLY A CA 1
ATOM 1416 C C . GLY A 1 195 ? -1.877 -6.579 -1.492 1.00 93.44 195 GLY A C 1
ATOM 1417 O O . GLY A 1 195 ? -1.966 -6.725 -0.280 1.00 93.44 195 GLY A O 1
ATOM 1418 N N . LEU A 1 196 ? -2.942 -6.311 -2.249 1.00 95.75 196 LEU A N 1
ATOM 1419 C CA . LEU A 1 196 ? -4.272 -6.049 -1.701 1.00 95.75 196 LEU A CA 1
ATOM 1420 C C . LEU A 1 196 ? -4.777 -7.203 -0.830 1.00 95.75 196 LEU A C 1
ATOM 1422 O O . LEU A 1 196 ? -5.174 -6.979 0.312 1.00 95.75 196 LEU A O 1
ATOM 1426 N N . VAL A 1 197 ? -4.731 -8.434 -1.348 1.00 95.25 197 VAL A N 1
ATOM 1427 C CA . VAL A 1 197 ? -5.176 -9.628 -0.612 1.00 95.25 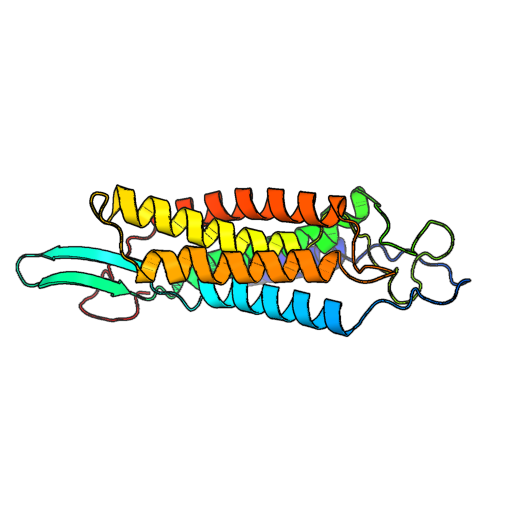197 VAL A CA 1
ATOM 1428 C C . VAL A 1 197 ? -4.360 -9.806 0.665 1.00 95.25 197 VAL A C 1
ATOM 1430 O O . VAL A 1 197 ? -4.921 -9.994 1.745 1.00 95.25 197 VAL A O 1
ATOM 1433 N N . PHE A 1 198 ? -3.037 -9.703 0.558 1.00 92.69 198 PHE A N 1
ATOM 1434 C CA . PHE A 1 198 ? -2.142 -9.860 1.695 1.00 92.69 198 PHE A CA 1
ATOM 1435 C C . PHE A 1 198 ? -2.367 -8.783 2.760 1.00 92.69 198 PHE A C 1
ATOM 1437 O O . PHE A 1 198 ? -2.457 -9.085 3.950 1.00 92.69 198 PHE A O 1
ATOM 1444 N N . GLY A 1 199 ? -2.535 -7.537 2.322 1.00 93.50 199 GLY A N 1
ATOM 1445 C CA . GLY A 1 199 ? -2.881 -6.402 3.159 1.00 93.50 199 GLY A CA 1
ATOM 1446 C C . GLY A 1 199 ? -4.175 -6.638 3.927 1.00 93.50 199 GLY A C 1
ATOM 1447 O O . GLY A 1 199 ? -4.172 -6.513 5.148 1.00 93.50 199 GLY A O 1
ATOM 1448 N N . VAL A 1 200 ? -5.258 -7.034 3.246 1.00 95.62 200 VAL A N 1
ATOM 1449 C CA . VAL A 1 200 ? -6.563 -7.301 3.884 1.00 95.62 200 VAL A CA 1
ATOM 1450 C C . VAL A 1 200 ? -6.436 -8.355 4.976 1.00 95.62 200 VAL A C 1
ATOM 1452 O O . VAL A 1 200 ? -6.934 -8.151 6.082 1.00 95.62 200 VAL A O 1
ATOM 1455 N N . LEU A 1 201 ? -5.728 -9.453 4.700 1.00 94.31 201 LEU A N 1
ATOM 1456 C CA . LEU A 1 201 ? -5.509 -10.513 5.683 1.00 94.31 201 LEU A CA 1
ATOM 1457 C C . LEU A 1 201 ? -4.679 -10.021 6.874 1.00 94.31 201 LEU A C 1
ATOM 1459 O O . LEU A 1 201 ? -5.053 -10.264 8.019 1.00 94.31 201 LEU A O 1
ATOM 1463 N N . ALA A 1 202 ? -3.587 -9.294 6.623 1.00 91.88 202 ALA A N 1
ATOM 1464 C CA . ALA A 1 202 ? -2.729 -8.758 7.676 1.00 91.88 202 ALA A CA 1
ATOM 1465 C C . ALA A 1 202 ? -3.455 -7.713 8.542 1.00 91.88 202 ALA A C 1
ATOM 1467 O O . ALA A 1 202 ? -3.340 -7.740 9.766 1.00 91.88 202 ALA A O 1
ATOM 1468 N N . GLY A 1 203 ? -4.216 -6.808 7.921 1.00 92.00 203 GLY A N 1
ATOM 1469 C CA . GLY A 1 203 ? -5.001 -5.777 8.606 1.00 92.00 203 GLY A CA 1
ATOM 1470 C C . GLY A 1 203 ? -6.153 -6.361 9.403 1.00 92.00 203 GLY A C 1
ATOM 1471 O O . GLY A 1 203 ? -6.319 -6.031 10.574 1.00 92.00 203 GLY A O 1
ATOM 1472 N N . GLY A 1 204 ? -6.889 -7.300 8.808 1.00 93.56 204 GLY A N 1
ATOM 1473 C CA . GLY A 1 204 ? -7.960 -8.014 9.490 1.00 93.56 204 GLY A CA 1
ATOM 1474 C C . GLY A 1 204 ? -7.442 -8.818 10.682 1.00 93.56 204 GLY A C 1
ATOM 1475 O O . GLY A 1 204 ? -7.972 -8.690 11.783 1.00 93.56 204 GLY A O 1
ATOM 1476 N N . ALA A 1 205 ? -6.364 -9.588 10.506 1.00 92.50 205 ALA A N 1
ATOM 1477 C CA . ALA A 1 205 ? -5.732 -10.321 11.601 1.00 92.50 205 ALA A CA 1
ATOM 1478 C C . ALA A 1 205 ? -5.277 -9.374 12.720 1.00 92.50 205 ALA A C 1
ATOM 1480 O O . ALA A 1 205 ? -5.605 -9.594 13.887 1.00 92.50 205 ALA A O 1
ATOM 1481 N N . TYR A 1 206 ? -4.588 -8.284 12.370 1.00 91.38 206 TYR A N 1
ATOM 1482 C CA . TYR A 1 206 ? -4.159 -7.278 13.337 1.00 91.38 206 TYR A CA 1
ATOM 1483 C C . TYR A 1 206 ? -5.347 -6.693 14.118 1.00 91.38 206 TYR A C 1
ATOM 1485 O O . TYR A 1 206 ? -5.331 -6.701 15.348 1.00 91.38 206 TYR A O 1
ATOM 1493 N N . ALA A 1 207 ? -6.414 -6.275 13.435 1.00 91.06 207 ALA A N 1
ATOM 1494 C CA . ALA A 1 207 ? -7.602 -5.713 14.074 1.00 91.06 207 ALA A CA 1
ATOM 1495 C C . ALA A 1 207 ? -8.386 -6.720 14.931 1.00 91.06 207 ALA A C 1
ATOM 1497 O O . ALA A 1 207 ? -9.064 -6.332 15.887 1.00 91.06 207 ALA A O 1
ATOM 1498 N N . LEU A 1 208 ? -8.323 -8.011 14.590 1.00 91.88 208 LEU A N 1
ATOM 1499 C CA . LEU A 1 208 ? -8.993 -9.076 15.333 1.00 91.88 208 LEU A CA 1
ATOM 1500 C C . LEU A 1 208 ? -8.291 -9.386 16.654 1.00 91.88 208 LEU A C 1
ATOM 1502 O O . LEU A 1 208 ? -8.990 -9.591 17.653 1.00 91.88 208 LEU A O 1
ATOM 1506 N N . PHE A 1 209 ? -6.955 -9.432 16.644 1.00 89.25 209 PHE A N 1
ATOM 1507 C CA . PHE A 1 209 ? -6.136 -9.780 17.807 1.00 89.25 209 PHE A CA 1
ATOM 1508 C C . PHE A 1 209 ? -5.819 -8.577 18.695 1.00 89.25 209 PHE A C 1
ATOM 1510 O O . PHE A 1 209 ? -5.798 -8.708 19.918 1.00 89.25 209 PHE A O 1
ATOM 1517 N N . GLN A 1 210 ? -5.618 -7.400 18.105 1.00 88.12 210 GLN A N 1
ATOM 1518 C CA . GLN A 1 210 ? -5.401 -6.165 18.844 1.00 88.12 210 GLN A CA 1
ATOM 1519 C C . GLN A 1 210 ? -6.743 -5.456 19.032 1.00 88.12 210 GLN A C 1
ATOM 1521 O O . GLN A 1 210 ? -7.358 -5.013 18.061 1.00 88.12 210 GLN A O 1
ATOM 1526 N N . ARG A 1 211 ? -7.194 -5.291 20.278 1.00 86.19 211 ARG A N 1
ATOM 1527 C CA . ARG A 1 211 ? -8.337 -4.410 20.559 1.00 86.19 211 ARG A CA 1
ATOM 1528 C C . ARG A 1 211 ? -7.955 -2.955 20.248 1.00 86.19 211 ARG A C 1
ATOM 1530 O O . ARG A 1 211 ? -6.802 -2.602 20.487 1.00 86.19 211 ARG A O 1
ATOM 1537 N N . PRO A 1 212 ? -8.882 -2.118 19.753 1.00 83.75 212 PRO A N 1
ATOM 1538 C CA . PRO A 1 212 ? -8.627 -0.689 19.540 1.00 83.75 212 PRO A CA 1
ATOM 1539 C C . PRO A 1 212 ? -8.545 0.114 20.857 1.00 83.75 212 PRO A C 1
ATOM 1541 O O . PRO A 1 212 ? -8.180 1.287 20.868 1.00 83.75 212 PRO A O 1
ATOM 1544 N N . GLU A 1 213 ? -8.887 -0.508 21.987 1.00 81.75 213 GLU A N 1
ATOM 1545 C CA . GLU A 1 213 ? -8.820 0.087 23.322 1.00 81.75 213 GLU A CA 1
ATOM 1546 C C . GLU A 1 213 ? -7.424 -0.054 23.943 1.00 81.75 213 GLU A C 1
ATOM 1548 O O . GLU A 1 213 ? -6.779 -1.098 23.817 1.00 81.75 213 GLU A O 1
ATOM 1553 N N . CYS A 1 214 ? -6.972 0.969 24.677 1.00 76.94 214 CYS A N 1
ATOM 1554 C CA . CYS A 1 214 ? -5.743 0.868 25.462 1.00 76.94 214 CYS A CA 1
ATOM 1555 C C . CYS A 1 214 ? -6.024 0.144 26.794 1.00 76.94 214 CYS A C 1
ATOM 1557 O O . CYS A 1 214 ? -6.884 0.600 27.550 1.00 76.94 214 CYS A O 1
ATOM 1559 N N . PRO A 1 215 ? -5.274 -0.917 27.149 1.00 63.28 215 PRO A N 1
ATOM 1560 C CA . PRO A 1 215 ? -5.501 -1.662 28.391 1.00 63.28 215 PRO A CA 1
ATOM 1561 C C . PRO A 1 215 ? -5.200 -0.871 29.681 1.00 63.28 215 PRO A C 1
ATOM 1563 O O . PRO A 1 215 ? -5.696 -1.247 30.738 1.00 63.28 215 PRO A O 1
ATOM 1566 N N . TYR A 1 216 ? -4.432 0.228 29.620 1.00 53.75 216 TYR A N 1
ATOM 1567 C CA . TYR A 1 216 ? -3.971 0.981 30.801 1.00 53.75 216 TYR A CA 1
ATOM 1568 C C . TYR A 1 216 ? -4.345 2.480 30.790 1.00 53.75 216 TYR A C 1
ATOM 1570 O O . TYR A 1 216 ? -3.517 3.338 31.087 1.00 53.75 216 TYR A O 1
ATOM 1578 N N . GLY A 1 217 ? -5.602 2.817 30.473 1.00 55.78 217 GLY A N 1
ATOM 1579 C CA . GLY A 1 217 ? -6.180 4.139 30.772 1.00 55.78 217 GLY A CA 1
ATOM 1580 C C . GLY A 1 217 ? -6.587 4.993 29.565 1.00 55.78 217 GLY A C 1
ATOM 1581 O O . GLY A 1 217 ? -6.721 4.514 28.443 1.00 55.78 217 GLY A O 1
ATOM 1582 N N . ALA A 1 218 ? -6.807 6.293 29.803 1.00 62.19 218 ALA A N 1
ATOM 1583 C CA . ALA A 1 218 ? -7.334 7.256 28.823 1.00 62.19 218 ALA A CA 1
ATOM 1584 C C . ALA A 1 218 ? -6.321 7.717 27.748 1.00 62.19 218 ALA A C 1
ATOM 1586 O O . ALA A 1 218 ? -6.619 8.635 26.975 1.00 62.19 218 ALA A O 1
ATOM 1587 N N . GLY A 1 219 ? -5.139 7.095 27.691 1.00 67.81 219 GLY A N 1
ATOM 1588 C CA . GLY A 1 219 ? -4.036 7.477 26.810 1.00 67.81 219 GLY A CA 1
ATOM 1589 C C . GLY A 1 219 ? -4.406 7.442 25.327 1.00 67.81 219 GLY A C 1
ATOM 1590 O O . GLY A 1 219 ? -5.159 6.588 24.874 1.00 67.81 219 GLY A O 1
ATOM 1591 N N . VAL A 1 220 ? -3.884 8.398 24.557 1.00 74.81 220 VAL A N 1
ATOM 1592 C CA . VAL A 1 220 ? -4.090 8.485 23.097 1.00 74.81 220 VAL A CA 1
ATOM 1593 C C . VAL A 1 220 ? -3.250 7.443 22.343 1.00 74.81 220 VAL A C 1
ATOM 1595 O O . VAL A 1 220 ? -3.614 7.062 21.233 1.00 74.81 220 VAL A O 1
ATOM 1598 N N . ILE A 1 221 ? -2.175 6.948 22.967 1.00 79.69 221 ILE A N 1
ATOM 1599 C CA . ILE A 1 221 ? -1.262 5.933 22.435 1.00 79.69 221 ILE A CA 1
ATOM 1600 C C . ILE A 1 221 ? -1.348 4.672 23.306 1.00 79.69 221 ILE A C 1
ATOM 1602 O O . ILE A 1 221 ? -1.145 4.736 24.518 1.00 79.69 221 ILE A O 1
ATOM 1606 N N . CYS A 1 222 ? -1.626 3.537 22.675 1.00 78.81 222 CYS A N 1
ATOM 1607 C CA . CYS A 1 222 ? -1.624 2.198 23.236 1.00 78.81 222 CYS A CA 1
ATOM 1608 C C . CYS A 1 222 ? -0.314 1.480 22.873 1.00 78.81 222 CYS A C 1
ATOM 1610 O O . CYS A 1 222 ? 0.142 1.547 21.725 1.00 78.81 222 CYS A O 1
ATOM 1612 N N . TRP A 1 223 ? 0.255 0.771 23.847 1.00 70.56 223 TRP A N 1
ATOM 1613 C CA . TRP A 1 223 ? 1.424 -0.094 23.679 1.00 70.56 223 TRP A CA 1
ATOM 1614 C C . TRP A 1 223 ? 1.007 -1.542 23.430 1.00 70.56 223 TRP A C 1
ATOM 1616 O O . TRP A 1 223 ? 0.007 -1.977 24.047 1.00 70.56 223 TRP A O 1
#